Protein AF-A0A853T0J6-F1 (afdb_monomer_lite)

Structure (mmCIF, N/CA/C/O backbone):
data_AF-A0A853T0J6-F1
#
_entry.id   AF-A0A853T0J6-F1
#
loop_
_atom_site.group_PDB
_atom_site.id
_atom_site.type_symbol
_atom_site.label_atom_id
_atom_site.label_alt_id
_atom_site.label_comp_id
_atom_site.label_asym_id
_atom_site.label_entity_id
_atom_site.label_seq_id
_atom_site.pdbx_PDB_ins_code
_atom_site.Cartn_x
_atom_site.Cartn_y
_atom_site.Cartn_z
_atom_site.occupancy
_atom_site.B_iso_or_equiv
_atom_site.auth_seq_id
_atom_site.auth_comp_id
_atom_site.auth_asym_id
_atom_site.auth_atom_id
_atom_site.pdbx_PDB_model_num
ATOM 1 N N . MET A 1 1 ? 51.486 36.059 -20.367 1.00 35.47 1 MET A N 1
ATOM 2 C CA . MET A 1 1 ? 51.718 36.415 -18.952 1.00 35.47 1 MET A CA 1
ATOM 3 C C . MET A 1 1 ? 50.375 36.364 -18.242 1.00 35.47 1 MET A C 1
ATOM 5 O O . MET A 1 1 ? 49.624 37.326 -18.294 1.00 35.47 1 MET A O 1
ATOM 9 N N . SER A 1 2 ? 50.014 35.191 -17.717 1.00 32.47 2 SER A N 1
ATOM 10 C CA . SER A 1 2 ? 48.763 34.975 -16.986 1.00 32.47 2 SER A CA 1
ATOM 11 C C . SER A 1 2 ? 48.896 35.570 -15.588 1.00 32.47 2 SER A C 1
ATOM 13 O O . SER A 1 2 ? 49.723 35.120 -14.796 1.00 32.47 2 SER A O 1
ATOM 15 N N . HIS A 1 3 ? 48.105 36.601 -15.312 1.00 31.06 3 HIS A N 1
ATOM 16 C CA . HIS A 1 3 ? 47.994 37.187 -13.987 1.00 31.06 3 HIS A CA 1
ATOM 17 C C . HIS A 1 3 ? 47.347 36.188 -13.021 1.00 31.06 3 HIS A C 1
ATOM 19 O O . HIS A 1 3 ? 46.272 35.653 -13.286 1.00 31.06 3 HIS A O 1
ATOM 25 N N . LEU A 1 4 ? 48.040 35.967 -11.905 1.00 37.78 4 LEU A N 1
ATOM 26 C CA . LEU A 1 4 ? 47.560 35.341 -10.679 1.00 37.78 4 LEU A CA 1
ATOM 27 C C . LEU A 1 4 ? 46.246 36.001 -10.232 1.00 37.78 4 LEU A C 1
ATOM 29 O O . LEU A 1 4 ? 46.254 37.151 -9.794 1.00 37.78 4 LEU A O 1
ATOM 33 N N . LEU A 1 5 ? 45.131 35.273 -10.323 1.00 33.94 5 LEU A N 1
ATOM 34 C CA . LEU A 1 5 ? 43.924 35.581 -9.561 1.00 33.94 5 LEU A CA 1
ATOM 35 C C . LEU A 1 5 ? 44.057 34.896 -8.202 1.00 33.94 5 LEU A C 1
ATOM 37 O O . LEU A 1 5 ? 44.140 33.673 -8.112 1.00 33.94 5 LEU A O 1
ATOM 41 N N . GLY A 1 6 ? 44.157 35.723 -7.163 1.00 29.38 6 GLY A N 1
ATOM 42 C CA . GLY A 1 6 ? 44.297 35.297 -5.781 1.00 29.38 6 GLY A CA 1
ATOM 43 C C . GLY A 1 6 ? 43.104 34.465 -5.324 1.00 29.38 6 GLY A C 1
ATOM 44 O O . GLY A 1 6 ? 41.950 34.863 -5.486 1.00 29.38 6 GLY A O 1
ATOM 45 N N . ALA A 1 7 ? 43.409 33.317 -4.724 1.00 38.16 7 ALA A N 1
ATOM 46 C CA . ALA A 1 7 ? 42.470 32.574 -3.905 1.00 38.16 7 ALA A CA 1
ATOM 47 C C . ALA A 1 7 ? 41.977 33.489 -2.775 1.00 38.16 7 ALA A C 1
ATOM 49 O O . ALA A 1 7 ? 42.772 34.061 -2.029 1.00 38.16 7 ALA A O 1
ATOM 50 N N . ASN A 1 8 ? 40.661 33.658 -2.685 1.00 35.59 8 ASN A N 1
ATOM 51 C CA . ASN A 1 8 ? 40.021 34.415 -1.621 1.00 35.59 8 ASN A CA 1
ATOM 52 C C . ASN A 1 8 ? 40.147 33.588 -0.319 1.00 35.59 8 ASN A C 1
ATOM 54 O O . ASN A 1 8 ? 39.596 32.486 -0.264 1.00 35.59 8 ASN A O 1
ATOM 58 N N . PRO A 1 9 ? 40.882 34.048 0.713 1.00 35.72 9 PRO A N 1
ATOM 59 C CA . PRO A 1 9 ? 41.285 33.214 1.853 1.00 35.72 9 PRO A CA 1
ATOM 60 C C . PRO A 1 9 ? 40.132 32.822 2.792 1.00 35.72 9 PRO A C 1
ATOM 62 O O . PRO A 1 9 ? 40.337 32.065 3.735 1.00 35.72 9 PRO A O 1
ATOM 65 N N . SER A 1 10 ? 38.913 33.303 2.542 1.00 43.06 10 SER A N 1
ATOM 66 C CA . SER A 1 10 ? 37.742 33.036 3.384 1.00 43.06 10 SER A CA 1
ATOM 67 C C . SER A 1 10 ? 37.081 31.672 3.148 1.00 43.06 10 SER A C 1
ATOM 69 O O . SER A 1 10 ? 36.308 31.246 3.997 1.00 43.06 10 SER A O 1
ATOM 71 N N . PHE A 1 11 ? 37.366 30.982 2.036 1.00 40.94 11 PHE A N 1
ATOM 72 C CA . PHE A 1 11 ? 36.737 29.684 1.728 1.00 40.94 11 PHE A CA 1
ATOM 73 C C . PHE A 1 11 ? 37.547 28.472 2.205 1.00 40.94 11 PHE A C 1
ATOM 75 O O . PHE A 1 11 ? 36.953 27.476 2.597 1.00 40.94 11 PHE A O 1
ATOM 82 N N . ALA A 1 12 ? 38.880 28.570 2.257 1.00 45.03 12 ALA A N 1
ATOM 83 C CA . ALA A 1 12 ? 39.744 27.449 2.647 1.00 45.03 12 ALA A CA 1
ATOM 84 C C . ALA A 1 12 ? 39.556 27.003 4.110 1.00 45.03 12 ALA A C 1
ATOM 86 O O . ALA A 1 12 ? 39.816 25.855 4.442 1.00 45.03 12 ALA A O 1
ATOM 87 N N . ILE A 1 13 ? 39.078 27.898 4.980 1.00 52.06 13 ILE A N 1
ATOM 88 C CA . ILE A 1 13 ? 38.872 27.608 6.406 1.00 52.06 13 ILE A CA 1
ATOM 89 C C . ILE A 1 13 ? 37.628 26.729 6.623 1.00 52.06 13 ILE A C 1
ATOM 91 O O . ILE A 1 13 ? 37.581 25.987 7.594 1.00 52.06 13 ILE A O 1
ATOM 95 N N . LEU A 1 14 ? 36.627 26.781 5.733 1.00 50.12 14 LEU A N 1
ATOM 96 C CA . LEU A 1 14 ? 35.349 26.077 5.923 1.00 50.12 14 LEU A CA 1
ATOM 97 C C . LEU A 1 14 ? 35.434 24.575 5.617 1.00 50.12 14 LEU A C 1
ATOM 99 O O . LEU A 1 14 ? 34.693 23.792 6.211 1.00 50.12 14 LEU A O 1
ATOM 103 N N . ASP A 1 15 ? 36.353 24.166 4.740 1.00 53.19 15 ASP A N 1
ATOM 104 C CA . ASP A 1 15 ? 3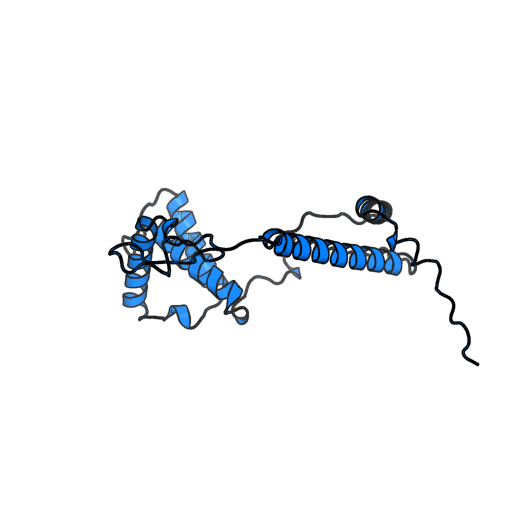6.536 22.757 4.375 1.00 53.19 15 ASP A CA 1
ATOM 105 C C . ASP A 1 15 ? 37.171 21.927 5.505 1.00 53.19 15 ASP A C 1
ATOM 107 O O . ASP A 1 15 ? 36.923 20.723 5.587 1.00 53.19 15 ASP A O 1
ATOM 111 N N . GLU A 1 16 ? 37.921 22.560 6.414 1.00 58.28 16 GLU A N 1
ATOM 112 C CA . GLU A 1 16 ? 38.561 21.910 7.571 1.00 58.28 16 GLU A CA 1
ATOM 113 C C . GLU A 1 16 ? 37.642 21.798 8.805 1.00 58.28 16 GLU A C 1
ATOM 115 O O . GLU A 1 16 ? 37.999 21.143 9.785 1.00 58.28 16 GLU A O 1
ATOM 120 N N . LEU A 1 17 ? 36.451 22.409 8.768 1.00 59.53 17 LEU A N 1
ATOM 121 C CA . LEU A 1 17 ? 35.502 22.409 9.883 1.00 59.53 17 LEU A CA 1
ATOM 122 C C . LEU A 1 17 ? 34.659 21.132 9.921 1.00 59.53 17 LEU A C 1
ATOM 124 O O . LEU A 1 17 ? 34.203 20.620 8.888 1.00 59.53 17 LEU A O 1
ATOM 128 N N . THR A 1 18 ? 34.404 20.633 11.131 1.00 67.81 18 THR A N 1
ATOM 129 C CA . THR A 1 18 ? 33.491 19.505 11.337 1.00 67.81 18 THR A CA 1
ATOM 130 C C . THR A 1 18 ? 32.037 19.946 11.150 1.00 67.81 18 THR A C 1
ATOM 132 O O . THR A 1 18 ? 31.708 21.127 11.264 1.00 67.81 18 THR A O 1
ATOM 135 N N . ASP A 1 19 ? 31.130 18.998 10.898 1.00 62.59 19 ASP A N 1
ATOM 136 C CA . ASP A 1 19 ? 29.699 19.313 10.763 1.00 62.59 19 ASP A CA 1
ATOM 137 C C . ASP A 1 19 ? 29.136 19.956 12.047 1.00 62.59 19 ASP A C 1
ATOM 139 O O . ASP A 1 19 ? 28.254 20.810 11.979 1.00 62.59 19 ASP A O 1
ATOM 143 N N . ALA A 1 20 ? 29.700 19.624 13.215 1.00 62.81 20 ALA A N 1
ATOM 144 C CA . ALA A 1 20 ? 29.358 20.251 14.490 1.00 62.81 20 ALA A CA 1
ATOM 145 C C . ALA A 1 20 ? 29.810 21.722 14.568 1.00 62.81 20 ALA A C 1
ATOM 147 O O . ALA A 1 20 ? 29.064 22.559 15.077 1.00 62.81 20 ALA A O 1
ATOM 148 N N . ASP A 1 21 ? 30.983 22.055 14.021 1.00 61.38 21 ASP A N 1
ATOM 149 C CA . ASP A 1 21 ? 31.484 23.435 13.964 1.00 61.38 21 ASP A CA 1
ATOM 150 C C . ASP A 1 21 ? 30.635 24.300 13.017 1.00 61.38 21 ASP A C 1
ATOM 152 O O . ASP A 1 21 ? 30.315 25.450 13.328 1.00 61.38 21 ASP A O 1
ATOM 156 N N . LEU A 1 22 ? 30.209 23.733 11.882 1.00 60.41 22 LEU A N 1
ATOM 157 C CA . LEU A 1 22 ? 29.338 24.406 10.912 1.00 60.41 22 LEU A CA 1
ATOM 158 C C . LEU A 1 22 ? 27.927 24.641 11.475 1.00 60.41 22 LEU A C 1
ATOM 160 O O . LEU A 1 22 ? 27.366 25.725 11.300 1.00 60.41 22 LEU A O 1
ATOM 164 N N . VAL A 1 23 ? 27.369 23.665 12.198 1.00 62.59 23 VAL A N 1
ATOM 165 C CA . VAL A 1 23 ? 26.095 23.818 12.922 1.00 62.59 23 VAL A CA 1
ATOM 166 C C . VAL A 1 23 ? 26.224 24.858 14.038 1.00 62.59 23 VAL A C 1
ATOM 168 O O . VAL A 1 23 ? 25.354 25.718 14.169 1.00 62.59 23 VAL A O 1
ATOM 171 N N . GLY A 1 24 ? 27.337 24.863 14.777 1.00 57.44 24 GLY A N 1
ATOM 172 C CA . GLY A 1 24 ? 27.630 25.885 15.784 1.00 57.44 24 GLY A CA 1
ATOM 173 C C . GLY A 1 24 ? 27.687 27.303 15.201 1.00 57.44 24 GLY A C 1
ATOM 174 O O . GLY A 1 24 ? 27.139 28.238 15.788 1.00 57.44 24 GLY A O 1
ATOM 175 N N . ALA A 1 25 ? 28.272 27.471 14.010 1.00 58.44 25 ALA A N 1
ATOM 176 C CA . ALA A 1 25 ? 28.307 28.749 13.296 1.00 58.44 25 ALA A CA 1
ATOM 177 C C . ALA A 1 25 ? 26.920 29.210 12.798 1.00 58.44 25 ALA A C 1
ATOM 179 O O . ALA A 1 25 ? 26.651 30.414 12.755 1.00 58.44 25 ALA A O 1
ATOM 180 N N . LEU A 1 26 ? 26.024 28.277 12.452 1.00 57.56 26 LEU A N 1
ATOM 181 C CA . LEU A 1 26 ? 24.627 28.569 12.101 1.00 57.56 26 LEU A CA 1
ATOM 182 C C . LEU A 1 26 ? 23.803 28.973 13.338 1.00 57.56 26 LEU A C 1
ATOM 184 O O . LEU A 1 26 ? 23.069 29.962 13.287 1.00 57.56 26 LEU A O 1
ATOM 188 N N . HIS A 1 27 ? 23.977 28.278 14.468 1.00 54.66 27 HIS A N 1
ATOM 189 C CA . HIS A 1 27 ? 23.299 28.594 15.735 1.00 54.66 27 HIS A CA 1
ATOM 190 C C . HIS A 1 27 ? 23.740 29.939 16.325 1.00 54.66 27 HIS A C 1
ATOM 192 O O . HIS A 1 27 ? 22.897 30.702 16.795 1.00 54.66 27 HIS A O 1
ATOM 198 N N . ALA A 1 28 ? 25.029 30.291 16.232 1.00 53.44 28 ALA A N 1
ATOM 199 C CA . ALA A 1 28 ? 25.543 31.593 16.676 1.00 53.44 28 ALA A CA 1
ATOM 200 C C . ALA A 1 28 ? 24.940 32.790 15.905 1.00 53.44 28 ALA A C 1
ATOM 202 O O . ALA A 1 28 ? 24.954 33.913 16.408 1.00 53.44 28 ALA A O 1
ATOM 203 N N . ASN A 1 29 ? 24.387 32.552 14.709 1.00 53.91 29 ASN A N 1
ATOM 204 C CA . ASN A 1 29 ? 23.721 33.551 13.865 1.00 53.91 29 ASN A CA 1
ATOM 205 C C . ASN A 1 29 ? 22.178 33.446 13.884 1.00 53.91 29 ASN A C 1
ATOM 207 O O . ASN A 1 29 ? 21.521 34.048 13.035 1.00 53.91 29 ASN A O 1
ATOM 211 N N . ALA A 1 30 ? 21.608 32.734 14.869 1.00 46.56 30 ALA A N 1
ATOM 212 C CA . ALA A 1 30 ? 20.170 32.549 15.098 1.00 46.56 30 ALA A CA 1
ATOM 213 C C . ALA A 1 30 ? 19.405 31.896 13.926 1.00 46.56 30 ALA A C 1
ATOM 215 O O . ALA A 1 30 ? 18.424 32.446 13.424 1.00 46.56 30 ALA A O 1
ATOM 216 N N . ILE A 1 31 ? 19.842 30.706 13.501 1.00 47.53 31 ILE A N 1
ATOM 217 C CA . ILE A 1 31 ? 19.086 29.839 12.583 1.00 47.53 31 ILE A CA 1
ATOM 218 C C . ILE A 1 31 ? 18.725 28.550 13.328 1.00 47.53 31 ILE A C 1
ATOM 220 O O . ILE A 1 31 ? 19.602 27.735 13.610 1.00 47.53 31 ILE A O 1
ATOM 224 N N . ASP A 1 32 ? 17.445 28.368 13.652 1.00 41.72 32 ASP A N 1
ATOM 225 C CA . ASP A 1 32 ? 16.942 27.128 14.249 1.00 41.72 32 ASP A CA 1
ATOM 226 C C . ASP A 1 32 ? 17.017 25.976 13.230 1.00 41.72 32 ASP A C 1
ATOM 228 O O . ASP A 1 32 ? 16.499 26.060 12.116 1.00 41.72 32 ASP A O 1
ATOM 232 N N . THR A 1 33 ? 17.677 24.880 13.608 1.00 44.00 33 THR A N 1
ATOM 233 C CA . THR A 1 33 ? 17.755 23.636 12.826 1.00 44.00 33 THR A CA 1
ATOM 234 C C . THR A 1 33 ? 16.640 22.682 13.263 1.00 44.00 33 THR A C 1
ATOM 236 O O . THR A 1 33 ? 16.679 22.187 14.390 1.00 44.00 33 THR A O 1
ATOM 239 N N . PHE A 1 34 ? 15.675 22.381 12.389 1.00 41.69 34 PHE A N 1
ATOM 240 C CA . PHE A 1 34 ? 14.616 21.391 12.650 1.00 41.69 34 PHE A CA 1
ATOM 241 C C . PHE A 1 34 ? 14.957 20.001 12.061 1.00 41.69 34 PHE A C 1
ATOM 243 O O . PHE A 1 34 ? 15.653 19.929 11.044 1.00 41.69 34 PHE A O 1
ATOM 250 N N . PRO A 1 35 ? 14.484 18.880 12.648 1.00 36.16 35 PRO A N 1
ATOM 251 C CA . PRO A 1 35 ? 14.706 17.539 12.096 1.00 36.16 35 PRO A CA 1
ATOM 252 C C . PRO A 1 35 ? 13.856 17.276 10.835 1.00 36.16 35 PRO A C 1
ATOM 254 O O . PRO A 1 35 ? 12.681 17.628 10.789 1.00 36.16 35 PRO A O 1
ATOM 257 N N . SER A 1 36 ? 14.447 16.636 9.813 1.00 43.94 36 SER A N 1
ATOM 258 C CA . SER A 1 36 ? 13.858 16.486 8.466 1.00 43.94 36 SER A CA 1
ATOM 259 C C . SER A 1 36 ? 12.764 15.412 8.350 1.00 43.94 36 SER A C 1
ATOM 261 O O . SER A 1 36 ? 12.881 14.339 8.941 1.00 43.94 36 SER A O 1
ATOM 263 N N . VAL A 1 37 ? 11.786 15.650 7.467 1.00 42.78 37 VAL A N 1
ATOM 264 C CA . VAL A 1 37 ? 10.634 14.763 7.196 1.00 42.78 37 VAL A CA 1
ATOM 265 C C . VAL A 1 37 ? 10.879 13.717 6.089 1.00 42.78 37 VAL A C 1
ATOM 267 O O . VAL A 1 37 ? 10.031 12.861 5.879 1.00 42.78 37 VAL A O 1
ATOM 270 N N . ASN A 1 38 ? 12.023 13.744 5.386 1.00 39.25 38 ASN A N 1
ATOM 271 C CA . ASN A 1 38 ? 12.305 12.843 4.246 1.00 39.25 38 ASN A CA 1
ATOM 272 C C . ASN A 1 38 ? 13.744 12.284 4.207 1.00 39.25 38 ASN A C 1
ATOM 274 O O . ASN A 1 38 ? 14.204 11.831 3.162 1.00 39.25 38 ASN A O 1
ATOM 278 N N . GLY A 1 39 ? 14.487 12.330 5.316 1.00 41.06 39 GLY A N 1
ATOM 279 C CA . GLY A 1 39 ? 15.862 11.810 5.369 1.00 41.06 39 GLY A CA 1
ATOM 280 C C . GLY A 1 39 ? 16.912 12.648 4.621 1.00 41.06 39 GLY A C 1
ATOM 281 O O . GLY A 1 39 ? 18.066 12.239 4.551 1.00 41.06 39 GLY A O 1
ATOM 282 N N . PHE A 1 40 ? 16.543 13.829 4.116 1.00 36.16 40 PHE A N 1
ATOM 283 C CA . PHE A 1 40 ? 17.463 14.858 3.626 1.00 36.16 40 PHE A CA 1
ATOM 284 C C . PHE A 1 40 ? 17.184 16.169 4.378 1.00 36.16 40 PHE A C 1
ATOM 286 O O . PHE A 1 40 ? 16.027 16.598 4.409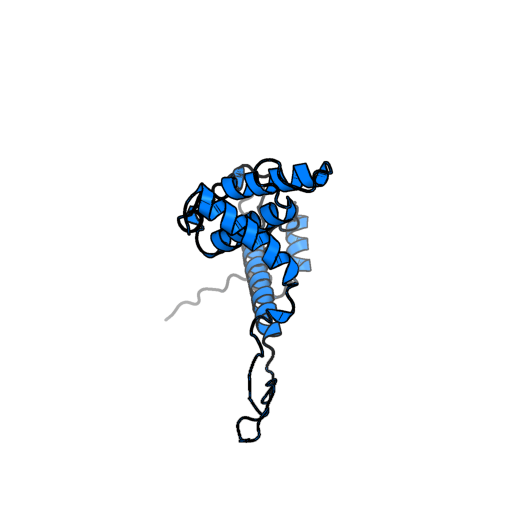 1.00 36.16 40 PHE A O 1
ATOM 293 N N . PRO A 1 41 ? 18.191 16.824 4.983 1.00 40.19 41 PRO A N 1
ATOM 294 C CA . PRO A 1 41 ? 17.995 18.112 5.636 1.00 40.19 41 PRO A CA 1
ATOM 295 C C . PRO A 1 41 ? 17.827 19.217 4.583 1.00 40.19 41 PRO A C 1
ATOM 297 O O . PRO A 1 41 ? 18.786 19.618 3.930 1.00 40.19 41 PRO A O 1
ATOM 300 N N . GLU A 1 42 ? 16.604 19.719 4.415 1.00 40.12 42 GLU A N 1
ATOM 301 C CA . GLU A 1 42 ? 16.323 20.951 3.669 1.00 40.12 42 GLU A CA 1
ATOM 302 C C . GLU A 1 42 ? 16.281 22.104 4.688 1.00 40.12 42 GLU A C 1
ATOM 304 O O . GLU A 1 42 ? 15.340 22.222 5.470 1.00 40.12 42 GLU A O 1
ATOM 309 N N . LEU A 1 43 ? 17.354 22.901 4.754 1.00 43.56 43 LEU A N 1
ATOM 310 C CA . LEU A 1 43 ? 17.512 24.002 5.712 1.00 43.56 43 LEU A CA 1
ATOM 311 C C . LEU A 1 43 ? 16.936 25.301 5.133 1.00 43.56 43 LEU A C 1
ATOM 313 O O . LEU A 1 43 ? 17.433 25.809 4.128 1.00 43.56 43 LEU A O 1
ATOM 317 N N . GLN A 1 44 ? 15.914 25.864 5.782 1.00 41.31 44 GLN A N 1
ATOM 318 C CA . GLN A 1 44 ? 15.370 27.179 5.433 1.00 41.31 44 GLN A CA 1
ATOM 319 C C . GLN A 1 44 ? 15.976 28.272 6.325 1.00 41.31 44 GLN A C 1
ATOM 321 O O . GLN A 1 44 ? 16.019 28.149 7.546 1.00 41.31 44 GLN A O 1
ATOM 326 N N . VAL A 1 45 ? 16.466 29.350 5.705 1.00 45.59 45 VAL A N 1
ATOM 327 C CA . VAL A 1 45 ? 17.139 30.474 6.378 1.00 45.59 45 VAL A CA 1
ATOM 328 C C . VAL A 1 45 ? 16.149 31.615 6.612 1.00 45.59 45 VAL A C 1
ATOM 330 O O . VAL A 1 45 ? 15.699 32.248 5.658 1.00 45.59 45 VAL A O 1
ATOM 333 N N . SER A 1 46 ? 15.882 31.960 7.875 1.00 44.09 46 SER A N 1
ATOM 334 C CA . SER A 1 46 ? 15.327 33.271 8.237 1.00 44.09 46 SER A CA 1
ATOM 335 C C . SER A 1 46 ? 16.456 34.302 8.168 1.00 44.09 46 SER A C 1
ATOM 337 O O . SER A 1 46 ? 17.307 34.396 9.050 1.00 44.09 46 SER A O 1
ATOM 339 N N . ALA A 1 47 ? 16.561 35.007 7.045 1.00 47.00 47 ALA A N 1
ATOM 340 C CA . ALA A 1 47 ? 17.710 35.859 6.774 1.00 47.00 47 ALA A CA 1
ATOM 341 C C . ALA A 1 47 ? 17.669 37.167 7.582 1.00 47.00 47 ALA A C 1
ATOM 343 O O . ALA A 1 47 ? 16.890 38.070 7.270 1.00 47.00 47 ALA A O 1
ATOM 344 N N . THR A 1 48 ? 18.594 37.340 8.528 1.00 46.09 48 THR A N 1
ATOM 345 C CA . THR A 1 48 ? 18.977 38.676 9.003 1.00 46.09 48 THR A CA 1
ATOM 346 C C . THR A 1 48 ? 19.546 39.479 7.823 1.00 46.09 48 THR A C 1
ATOM 348 O O . THR A 1 48 ? 20.343 38.991 7.018 1.00 46.09 48 THR A O 1
ATOM 351 N N . ASN A 1 49 ? 19.068 40.712 7.645 1.00 47.50 49 ASN A N 1
ATOM 352 C CA . ASN A 1 49 ? 19.285 41.513 6.434 1.00 47.50 49 ASN A CA 1
ATOM 353 C C . ASN A 1 49 ? 20.650 42.239 6.440 1.00 47.50 49 ASN A C 1
ATOM 355 O O . ASN A 1 49 ? 20.725 43.440 6.186 1.00 47.50 49 ASN A O 1
ATOM 359 N N . VAL A 1 50 ? 21.731 41.521 6.770 1.00 45.97 50 VAL A N 1
ATOM 360 C CA . VAL A 1 50 ? 23.106 42.046 6.793 1.00 45.97 50 VAL A CA 1
ATOM 361 C C . VAL A 1 50 ? 23.886 41.467 5.600 1.00 45.97 50 VAL A C 1
ATOM 363 O O . VAL A 1 50 ? 24.088 40.251 5.550 1.00 45.97 50 VAL A O 1
ATOM 366 N N . PRO A 1 51 ? 24.357 42.291 4.639 1.00 45.84 51 PRO A N 1
ATOM 367 C CA . PRO A 1 51 ? 24.909 41.831 3.353 1.00 45.84 51 PRO A CA 1
ATOM 368 C C . PRO A 1 51 ? 26.166 40.934 3.384 1.00 45.84 51 PRO A C 1
ATOM 370 O O . PRO A 1 51 ? 26.607 40.505 2.324 1.00 45.84 51 PRO A O 1
ATOM 373 N N . GLY A 1 52 ? 26.741 40.620 4.551 1.00 52.88 52 GLY A N 1
ATOM 374 C CA . GLY A 1 52 ? 27.885 39.703 4.694 1.00 52.88 52 GLY A CA 1
ATOM 375 C C . GLY A 1 52 ? 27.553 38.331 5.298 1.00 52.88 52 GLY A C 1
ATOM 376 O O . GLY A 1 52 ? 28.304 37.383 5.104 1.00 52.88 52 GLY A O 1
ATOM 377 N N . ILE A 1 53 ? 26.423 38.199 6.000 1.00 53.38 53 ILE A N 1
ATOM 378 C CA . ILE A 1 53 ? 26.063 36.969 6.733 1.00 53.38 53 ILE A CA 1
ATOM 379 C C . ILE A 1 53 ? 25.420 35.937 5.793 1.00 53.38 53 ILE A C 1
ATOM 381 O O . ILE A 1 53 ? 25.639 34.735 5.930 1.00 53.38 53 ILE A O 1
ATOM 385 N N . ARG A 1 54 ? 24.693 36.398 4.764 1.00 54.03 54 ARG A N 1
ATOM 386 C CA . ARG A 1 54 ? 24.025 35.522 3.785 1.00 54.03 54 ARG A CA 1
ATOM 387 C C . ARG A 1 54 ? 24.988 34.649 2.978 1.00 54.03 54 ARG A C 1
ATOM 389 O O . ARG A 1 54 ? 24.653 33.501 2.707 1.00 54.03 54 ARG A O 1
ATOM 396 N N . SER A 1 55 ? 26.158 35.165 2.590 1.00 58.16 55 SER A N 1
ATOM 397 C CA . SER A 1 55 ? 27.109 34.393 1.775 1.00 58.16 55 SER A CA 1
ATOM 398 C C . SER A 1 55 ? 27.751 33.259 2.572 1.00 58.16 55 SER A C 1
ATOM 400 O O . SER A 1 55 ? 27.888 32.157 2.051 1.00 58.16 55 SER A O 1
ATOM 402 N N . VAL A 1 56 ? 28.071 33.506 3.845 1.00 61.09 56 VAL A N 1
ATOM 403 C CA . VAL A 1 56 ? 28.663 32.507 4.745 1.00 61.09 56 VAL A CA 1
ATOM 404 C C . VAL A 1 56 ? 27.644 31.422 5.086 1.00 61.09 56 VAL A C 1
ATOM 406 O O . VAL A 1 56 ? 27.945 30.242 4.953 1.00 61.09 56 VAL A O 1
ATOM 409 N N . VAL A 1 57 ? 26.406 31.800 5.423 1.00 62.00 57 VAL A N 1
ATOM 410 C CA . VAL A 1 57 ? 25.324 30.839 5.696 1.00 62.00 57 VAL A CA 1
ATOM 411 C C . VAL A 1 57 ? 25.016 29.983 4.461 1.00 62.00 57 VAL A C 1
ATOM 413 O O . VAL A 1 57 ? 24.941 28.763 4.568 1.00 62.00 57 VAL A O 1
ATOM 416 N N . SER A 1 58 ? 24.906 30.589 3.274 1.00 65.25 58 SER A N 1
ATOM 417 C CA . SER A 1 58 ? 24.664 29.854 2.024 1.00 65.25 58 SER A CA 1
ATOM 418 C C . SER A 1 58 ? 25.799 28.881 1.681 1.00 65.25 58 SER A C 1
ATOM 420 O O . SER A 1 58 ? 25.533 27.794 1.165 1.00 65.25 58 SER A O 1
ATOM 422 N N . ALA A 1 59 ? 27.050 29.252 1.966 1.00 67.62 59 ALA A N 1
ATOM 423 C CA . ALA A 1 59 ? 28.206 28.385 1.761 1.00 67.62 59 ALA A CA 1
ATOM 424 C C . ALA A 1 59 ? 28.192 27.198 2.737 1.00 67.62 59 ALA A C 1
ATOM 426 O O . ALA A 1 59 ? 28.281 26.055 2.295 1.00 67.62 59 ALA A O 1
ATOM 427 N N . CYS A 1 60 ? 27.976 27.443 4.036 1.00 66.50 60 CYS A N 1
ATOM 428 C CA . CYS A 1 60 ? 27.879 26.380 5.042 1.00 66.50 60 CYS A CA 1
ATOM 429 C C . CYS A 1 60 ? 26.750 25.387 4.724 1.00 66.50 60 CYS A C 1
ATOM 431 O O . CYS A 1 60 ? 26.940 24.180 4.837 1.00 66.50 60 CYS A O 1
ATOM 433 N N . LEU A 1 61 ? 25.593 25.878 4.271 1.00 65.25 61 LEU A N 1
ATOM 434 C CA . LEU A 1 61 ? 24.455 25.033 3.898 1.00 65.25 61 LEU A CA 1
ATOM 435 C C . LEU A 1 61 ? 24.732 24.149 2.685 1.00 65.25 61 LEU A C 1
ATOM 437 O O . LEU A 1 61 ? 24.358 22.979 2.691 1.00 65.25 61 LEU A O 1
ATOM 441 N N . SER A 1 62 ? 25.402 24.691 1.667 1.00 67.81 62 SER A N 1
ATOM 442 C CA . SER A 1 62 ? 25.757 23.927 0.466 1.00 67.81 62 SER A CA 1
ATOM 443 C C . SER A 1 62 ? 26.740 22.806 0.813 1.00 67.81 62 SER A C 1
ATOM 445 O O . SER A 1 62 ? 26.541 21.669 0.399 1.00 67.81 62 SER A O 1
ATOM 447 N N . ILE A 1 63 ? 27.727 23.096 1.669 1.00 69.44 63 ILE A N 1
ATOM 448 C CA . ILE A 1 63 ? 28.708 22.113 2.146 1.00 69.44 63 ILE A CA 1
ATOM 449 C C . ILE A 1 63 ? 28.031 21.023 2.990 1.00 69.44 63 ILE A C 1
ATOM 451 O O . ILE A 1 63 ? 28.293 19.840 2.782 1.00 69.44 63 ILE A O 1
ATOM 455 N N . ILE A 1 64 ? 27.120 21.382 3.903 1.00 67.81 64 ILE A N 1
ATOM 456 C CA . ILE A 1 64 ? 26.366 20.403 4.707 1.00 67.81 64 ILE A CA 1
ATOM 457 C C . ILE A 1 64 ? 25.481 19.524 3.812 1.00 67.81 64 ILE A C 1
ATOM 459 O O . ILE A 1 64 ? 25.447 18.309 3.996 1.00 67.81 64 ILE A O 1
ATOM 463 N N . ALA A 1 65 ? 24.790 20.103 2.827 1.00 64.50 65 ALA A N 1
ATOM 464 C CA . ALA A 1 65 ? 23.947 19.351 1.899 1.00 64.50 65 ALA A CA 1
ATOM 465 C C . ALA A 1 65 ? 24.770 18.398 1.014 1.00 64.50 65 ALA A C 1
ATOM 467 O O . ALA A 1 65 ? 24.380 17.243 0.820 1.00 64.50 65 ALA A O 1
ATOM 468 N N . GLU A 1 66 ? 25.932 18.839 0.527 1.00 69.75 66 GLU A N 1
ATOM 469 C CA . GLU A 1 66 ? 26.867 17.997 -0.224 1.00 69.75 66 GLU A CA 1
ATOM 470 C C . GLU A 1 66 ? 27.439 16.866 0.642 1.00 69.75 66 GLU A C 1
ATOM 472 O O . GLU A 1 66 ? 27.470 15.717 0.196 1.00 69.75 66 GLU A O 1
ATOM 477 N N . ARG A 1 67 ? 27.810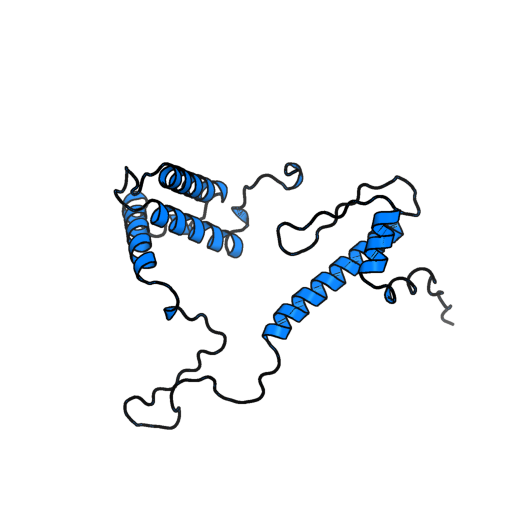 17.143 1.900 1.00 69.62 67 ARG A N 1
ATOM 478 C CA . ARG A 1 67 ? 28.305 16.135 2.855 1.00 69.62 67 ARG A CA 1
ATOM 479 C C . ARG A 1 67 ? 27.225 15.131 3.254 1.00 69.62 67 ARG A C 1
ATOM 481 O O . ARG A 1 67 ? 27.494 13.931 3.255 1.00 69.62 67 ARG A O 1
ATOM 488 N N . ALA A 1 68 ? 25.995 15.577 3.505 1.00 60.81 68 ALA A N 1
ATOM 489 C CA . ALA A 1 68 ? 24.857 14.701 3.789 1.00 60.81 68 ALA A CA 1
ATOM 490 C C . ALA A 1 68 ? 24.502 13.826 2.574 1.00 60.81 68 ALA A C 1
ATOM 492 O O . ALA A 1 68 ? 24.275 12.622 2.707 1.00 60.81 68 ALA A O 1
ATOM 493 N N . GLY A 1 69 ? 24.532 14.398 1.366 1.00 56.84 69 GLY A N 1
ATOM 494 C CA . GLY A 1 69 ? 24.369 13.654 0.119 1.00 56.84 69 GLY A CA 1
ATOM 495 C C . GLY A 1 69 ? 25.486 12.630 -0.108 1.00 56.84 69 GLY A C 1
ATOM 496 O O . GLY A 1 69 ? 25.211 11.505 -0.531 1.00 56.84 69 GLY A O 1
ATOM 497 N N . ALA A 1 70 ? 26.734 12.980 0.210 1.00 57.94 70 ALA A N 1
ATOM 498 C CA . ALA A 1 70 ? 27.878 12.078 0.136 1.00 57.94 70 ALA A CA 1
ATOM 499 C C . ALA A 1 70 ? 27.790 10.946 1.170 1.00 57.94 70 ALA A C 1
ATOM 501 O O . ALA A 1 70 ? 28.048 9.800 0.816 1.00 57.94 70 ALA A O 1
ATOM 502 N N . GLN A 1 71 ? 27.354 11.225 2.402 1.00 54.12 71 GLN A N 1
ATOM 503 C CA . GLN A 1 71 ? 27.117 10.213 3.436 1.00 54.12 71 GLN A CA 1
ATOM 504 C C . GLN A 1 71 ? 25.967 9.269 3.075 1.00 54.12 71 GLN A C 1
ATOM 506 O O . GLN A 1 71 ? 26.105 8.061 3.244 1.00 54.12 71 GLN A O 1
ATOM 511 N N . TYR A 1 72 ? 24.865 9.773 2.512 1.00 48.53 72 TYR A N 1
ATOM 512 C CA . TYR A 1 72 ? 23.764 8.930 2.037 1.00 48.53 72 TYR A CA 1
ATOM 513 C C . TYR A 1 72 ? 24.197 8.036 0.867 1.00 48.53 72 TYR A C 1
ATOM 515 O O . TYR A 1 72 ? 23.938 6.834 0.869 1.00 48.53 72 TYR A O 1
ATOM 523 N N . ARG A 1 73 ? 24.934 8.591 -0.107 1.00 51.75 73 ARG A N 1
ATOM 524 C CA . ARG A 1 73 ? 25.530 7.816 -1.211 1.00 51.75 73 ARG A CA 1
ATOM 525 C C . ARG A 1 73 ? 26.558 6.807 -0.703 1.00 51.75 73 ARG A C 1
ATOM 527 O O . ARG A 1 73 ? 26.595 5.690 -1.203 1.00 51.75 73 ARG A O 1
ATOM 534 N N . ALA A 1 74 ? 27.355 7.164 0.301 1.00 49.91 74 ALA A N 1
ATOM 535 C CA . ALA A 1 74 ? 28.297 6.261 0.949 1.00 49.91 74 ALA A CA 1
ATOM 536 C C . ALA A 1 74 ? 27.583 5.171 1.756 1.00 49.91 74 ALA A C 1
ATOM 538 O O . ALA A 1 74 ? 28.047 4.046 1.735 1.00 49.91 74 ALA A O 1
ATOM 539 N N . GLY A 1 75 ? 26.443 5.447 2.397 1.00 45.16 75 GLY A N 1
ATOM 540 C CA . GLY A 1 75 ? 25.614 4.451 3.085 1.00 45.16 75 GLY A CA 1
ATOM 541 C C . GLY A 1 75 ? 24.918 3.489 2.118 1.00 45.16 75 GLY A C 1
ATOM 542 O O . GLY A 1 75 ? 24.937 2.278 2.332 1.00 45.16 75 GLY A O 1
ATOM 543 N N . ALA A 1 76 ? 24.391 4.006 1.004 1.00 50.22 76 ALA A N 1
ATOM 544 C CA . ALA A 1 76 ? 23.856 3.199 -0.092 1.00 50.22 76 ALA A CA 1
ATOM 545 C C . ALA A 1 76 ? 24.950 2.341 -0.758 1.00 50.22 76 ALA A C 1
ATOM 547 O O . ALA A 1 76 ? 24.717 1.176 -1.064 1.00 50.22 76 ALA A O 1
ATOM 548 N N . ASN A 1 77 ? 26.166 2.875 -0.913 1.00 45.12 77 ASN A N 1
ATOM 549 C CA . ASN A 1 77 ? 27.313 2.133 -1.442 1.00 45.12 77 ASN A CA 1
ATOM 550 C C . ASN A 1 77 ? 27.985 1.219 -0.396 1.00 45.12 77 ASN A C 1
ATOM 552 O O . ASN A 1 77 ? 28.571 0.214 -0.773 1.00 45.12 77 ASN A O 1
ATOM 556 N N . ALA A 1 78 ? 27.884 1.501 0.906 1.00 47.62 78 ALA A N 1
ATOM 557 C CA . ALA A 1 78 ? 28.380 0.642 1.988 1.00 47.62 78 ALA A CA 1
ATOM 558 C C . ALA A 1 78 ? 27.487 -0.590 2.188 1.00 47.62 78 ALA A C 1
ATOM 560 O O . ALA A 1 78 ? 27.986 -1.654 2.549 1.00 47.62 78 ALA A O 1
ATOM 561 N N . ALA A 1 79 ? 26.195 -0.495 1.850 1.00 48.03 79 ALA A N 1
ATOM 562 C CA . ALA A 1 79 ? 25.340 -1.667 1.637 1.00 48.03 79 ALA A CA 1
ATOM 563 C C . ALA A 1 79 ? 25.797 -2.529 0.435 1.00 48.03 79 ALA A C 1
ATOM 565 O O . ALA A 1 79 ? 25.413 -3.692 0.325 1.00 48.03 79 ALA A O 1
ATOM 566 N N . HIS A 1 80 ? 26.661 -1.982 -0.427 1.00 44.97 80 HIS A N 1
ATOM 567 C CA . HIS A 1 80 ? 27.345 -2.652 -1.534 1.00 44.97 80 HIS A CA 1
ATOM 568 C C . HIS A 1 80 ? 28.858 -2.806 -1.290 1.00 44.97 80 HIS A C 1
ATOM 570 O O . HIS A 1 80 ? 29.638 -2.814 -2.243 1.00 44.97 80 HIS A O 1
ATOM 576 N N . GLY A 1 81 ? 29.287 -2.926 -0.026 1.00 39.78 81 GLY A N 1
ATOM 577 C CA . GLY A 1 81 ? 30.670 -3.269 0.306 1.00 39.78 81 GLY A CA 1
ATOM 578 C C . GLY A 1 81 ? 31.144 -4.489 -0.491 1.00 39.78 81 GLY A C 1
ATOM 579 O O . GLY A 1 81 ? 30.404 -5.456 -0.660 1.00 39.78 81 GLY A O 1
ATOM 580 N N . GLU A 1 82 ? 32.363 -4.407 -1.018 1.00 43.56 82 GLU A N 1
ATOM 581 C CA . GLU A 1 82 ? 32.999 -5.372 -1.913 1.00 43.56 82 GLU A CA 1
ATOM 582 C C . GLU A 1 82 ? 33.017 -6.791 -1.308 1.00 43.56 82 GLU A C 1
ATOM 584 O O . GLU A 1 82 ? 33.923 -7.178 -0.568 1.00 43.56 82 GLU A O 1
ATOM 589 N N . VAL A 1 83 ? 31.983 -7.584 -1.613 1.00 43.72 83 VAL A N 1
ATOM 590 C CA . VAL A 1 83 ? 31.911 -9.007 -1.269 1.00 43.72 83 VAL A CA 1
ATOM 591 C C . VAL A 1 83 ? 32.841 -9.764 -2.212 1.00 43.72 83 VAL A C 1
ATOM 593 O O . VAL A 1 83 ? 32.464 -10.174 -3.311 1.00 43.72 83 VAL A O 1
ATOM 596 N N . THR A 1 84 ? 34.082 -9.967 -1.781 1.00 42.72 84 THR A N 1
ATOM 597 C CA . THR A 1 84 ? 35.010 -10.874 -2.456 1.00 42.72 84 THR A CA 1
ATOM 598 C C . THR A 1 84 ? 34.692 -12.325 -2.091 1.00 42.72 84 THR A C 1
ATOM 600 O O . THR A 1 84 ? 35.158 -12.886 -1.105 1.00 42.72 84 THR A O 1
ATOM 603 N N . SER A 1 85 ? 33.857 -12.939 -2.926 1.00 39.25 85 SER A N 1
ATOM 604 C CA . SER A 1 85 ? 34.026 -14.271 -3.529 1.00 39.25 85 SER A CA 1
ATOM 605 C C . SER A 1 85 ? 32.680 -14.973 -3.724 1.00 39.25 85 SER A C 1
ATOM 607 O O . SER A 1 85 ? 31.755 -14.880 -2.924 1.00 39.25 85 SER A O 1
ATOM 609 N N . ALA A 1 86 ? 32.584 -15.613 -4.882 1.00 48.06 86 ALA A N 1
ATOM 610 C CA . ALA A 1 86 ? 31.470 -16.355 -5.446 1.00 48.06 86 ALA A CA 1
ATOM 611 C C . ALA A 1 86 ? 30.444 -16.984 -4.471 1.00 48.06 86 ALA A C 1
ATOM 613 O O . ALA A 1 86 ? 30.781 -17.708 -3.542 1.00 48.06 86 ALA A O 1
ATOM 614 N N . SER A 1 87 ? 29.170 -16.871 -4.866 1.00 47.75 87 SER A N 1
ATOM 615 C CA . SER A 1 87 ? 28.073 -17.818 -4.591 1.00 47.75 87 SER A CA 1
ATOM 616 C C . SER A 1 87 ? 27.381 -17.791 -3.216 1.00 47.75 87 SER A C 1
ATOM 618 O O . SER A 1 87 ? 27.389 -18.759 -2.471 1.00 47.75 87 SER A O 1
ATOM 620 N N . GLN A 1 88 ? 26.563 -16.765 -2.965 1.00 59.59 88 GLN A N 1
ATOM 621 C CA . GLN A 1 88 ? 25.340 -16.950 -2.157 1.00 59.59 88 GLN A CA 1
ATOM 622 C C . GLN A 1 88 ? 24.195 -17.517 -3.022 1.00 59.59 88 GLN A C 1
ATOM 624 O O . GLN A 1 88 ? 23.098 -16.961 -3.099 1.00 59.59 88 GLN A O 1
ATOM 629 N N . GLY A 1 89 ? 24.488 -18.576 -3.778 1.00 65.75 89 GLY A N 1
ATOM 630 C CA . GLY A 1 89 ? 23.499 -19.308 -4.561 1.00 65.75 89 GLY A CA 1
ATOM 631 C C . GLY A 1 89 ? 23.115 -20.609 -3.862 1.00 65.75 89 GLY A C 1
ATOM 632 O O . GLY A 1 89 ? 23.957 -21.234 -3.228 1.00 65.75 89 GLY A O 1
ATOM 633 N N . VAL A 1 90 ? 21.856 -21.026 -3.969 1.00 79.25 90 VAL A N 1
ATOM 634 C CA . VAL A 1 90 ? 21.439 -22.391 -3.597 1.00 79.25 90 VAL A CA 1
ATOM 635 C C . VAL A 1 90 ? 21.717 -23.302 -4.789 1.00 79.25 90 VAL A C 1
ATOM 637 O O . VAL A 1 90 ? 21.453 -22.868 -5.902 1.00 79.25 90 VAL A O 1
ATOM 640 N N . GLY A 1 91 ? 22.186 -24.535 -4.576 1.00 82.81 91 GLY A N 1
ATOM 641 C CA . GLY A 1 91 ? 22.368 -25.559 -5.619 1.00 82.81 91 GLY A CA 1
ATOM 642 C C . GLY A 1 91 ? 23.740 -25.557 -6.308 1.00 82.81 91 GLY A C 1
ATOM 643 O O . GLY A 1 91 ? 24.616 -24.764 -5.980 1.00 82.81 91 GLY A O 1
ATOM 644 N N . ASP A 1 92 ? 23.920 -26.474 -7.258 1.00 82.31 92 ASP A N 1
ATOM 645 C CA . ASP A 1 92 ? 25.171 -26.725 -7.979 1.00 82.31 92 ASP A CA 1
ATOM 646 C C . ASP A 1 92 ? 24.926 -26.635 -9.490 1.00 82.31 92 ASP A C 1
ATOM 648 O O . ASP A 1 92 ? 24.221 -27.455 -10.076 1.00 82.31 92 ASP A O 1
ATOM 652 N N . VAL A 1 93 ? 25.518 -25.618 -10.124 1.00 83.31 93 VAL A N 1
ATOM 653 C CA . VAL A 1 93 ? 25.391 -25.370 -11.571 1.00 83.31 93 VAL A CA 1
ATOM 654 C C . VAL A 1 93 ? 26.008 -26.481 -12.428 1.00 83.31 93 VAL A C 1
ATOM 656 O O . VAL A 1 93 ? 25.724 -26.536 -13.619 1.00 83.31 93 VAL A O 1
ATOM 659 N N . THR A 1 94 ? 26.857 -27.333 -11.849 1.00 87.44 94 THR A N 1
ATOM 660 C CA . THR A 1 94 ? 27.600 -28.388 -12.556 1.00 87.44 94 THR A CA 1
ATOM 661 C C . THR A 1 94 ? 26.996 -29.784 -12.398 1.00 87.44 94 THR A C 1
ATOM 663 O O . THR A 1 94 ? 27.480 -30.734 -13.011 1.00 87.44 94 THR A O 1
ATOM 666 N N . SER A 1 95 ? 25.943 -29.929 -11.588 1.00 87.88 95 SER A N 1
ATOM 667 C CA . SER A 1 95 ? 25.379 -31.230 -11.228 1.00 87.88 95 SER A CA 1
ATOM 668 C C . SER A 1 95 ? 24.092 -31.544 -11.985 1.00 87.88 95 SER A C 1
ATOM 670 O O . SER A 1 95 ? 23.119 -30.797 -11.920 1.00 87.88 95 SER A O 1
ATOM 672 N N . GLU A 1 96 ? 24.051 -32.724 -12.604 1.00 87.19 96 GLU A N 1
ATOM 673 C CA . GLU A 1 96 ? 22.868 -33.296 -13.271 1.00 87.19 96 GLU A CA 1
ATOM 674 C C . GLU A 1 96 ? 21.940 -34.062 -12.302 1.00 87.19 96 GLU A C 1
ATOM 676 O O . GLU A 1 96 ? 20.950 -34.678 -12.705 1.00 87.19 96 GLU A O 1
ATOM 681 N N . ALA A 1 97 ? 22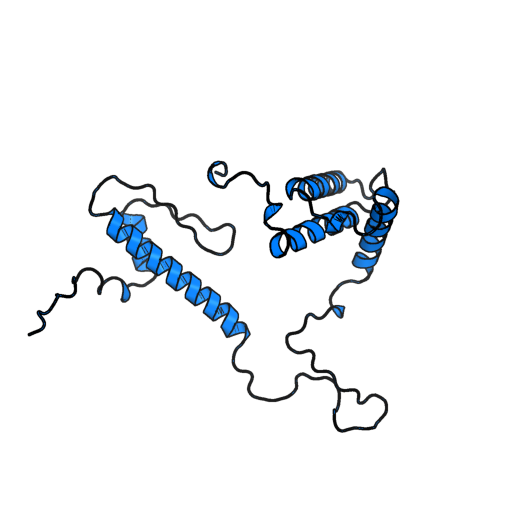.255 -34.080 -11.002 1.00 88.06 97 ALA A N 1
ATOM 682 C CA . ALA A 1 97 ? 21.458 -34.802 -10.017 1.00 88.06 97 ALA A CA 1
ATOM 683 C C . ALA A 1 97 ? 20.093 -34.127 -9.789 1.00 88.06 97 ALA A C 1
ATOM 685 O O . ALA A 1 97 ? 19.984 -32.915 -9.619 1.00 88.06 97 ALA A O 1
ATOM 686 N N . ARG A 1 98 ? 19.012 -34.911 -9.691 1.00 82.94 98 ARG A N 1
ATOM 687 C CA . ARG A 1 98 ? 17.683 -34.368 -9.365 1.00 82.94 98 ARG A CA 1
ATOM 688 C C . ARG A 1 98 ? 17.723 -33.626 -8.019 1.00 82.94 98 ARG A C 1
ATOM 690 O O . ARG A 1 98 ? 17.985 -34.237 -6.990 1.00 82.94 98 ARG A O 1
ATOM 697 N N . GLY A 1 99 ? 17.395 -32.332 -8.031 1.00 84.56 99 GLY A N 1
ATOM 698 C CA . GLY A 1 99 ? 17.404 -31.467 -6.842 1.00 84.56 99 GLY A CA 1
ATOM 699 C C . GLY A 1 99 ? 18.637 -30.563 -6.708 1.00 84.56 99 GLY A C 1
ATOM 700 O O . GLY A 1 99 ? 18.651 -29.721 -5.818 1.00 84.56 99 GLY A O 1
ATOM 701 N N . SER A 1 100 ? 19.623 -30.659 -7.607 1.00 84.19 100 SER A N 1
ATOM 702 C CA . SER A 1 100 ? 20.820 -29.798 -7.628 1.00 84.19 100 SER A CA 1
ATOM 703 C C . SER A 1 100 ? 20.578 -28.373 -8.147 1.00 84.19 100 SER A C 1
ATOM 705 O O . SER A 1 100 ? 21.523 -27.598 -8.258 1.00 84.19 100 SER A O 1
ATOM 707 N N . GLY A 1 101 ? 19.337 -28.011 -8.491 1.00 83.50 101 GLY A N 1
ATOM 708 C CA . GLY A 1 101 ? 19.026 -26.798 -9.246 1.00 83.50 101 GLY A CA 1
ATOM 709 C C . GLY A 1 101 ? 19.615 -25.523 -8.637 1.00 83.50 101 GLY A C 1
ATOM 710 O O . GLY A 1 101 ? 19.187 -25.086 -7.571 1.00 83.50 101 GLY A O 1
ATOM 711 N N . ALA A 1 102 ? 20.554 -24.903 -9.355 1.00 87.88 102 ALA A N 1
ATOM 712 C CA . ALA A 1 102 ? 21.230 -23.701 -8.893 1.00 87.88 102 ALA A CA 1
ATOM 713 C C . ALA A 1 102 ? 20.384 -22.419 -9.051 1.00 87.88 102 ALA A C 1
ATOM 715 O O . ALA A 1 102 ? 19.698 -22.227 -10.064 1.00 87.88 102 ALA A O 1
ATOM 716 N N . ARG A 1 103 ? 20.441 -21.508 -8.073 1.00 82.38 103 ARG A N 1
ATOM 717 C CA . ARG A 1 103 ? 19.788 -20.186 -8.079 1.00 82.38 103 ARG A CA 1
ATOM 718 C C . ARG A 1 103 ? 20.636 -19.153 -7.347 1.00 82.38 103 ARG A C 1
ATOM 720 O O . ARG A 1 103 ? 20.961 -19.344 -6.183 1.00 82.38 103 ARG A O 1
ATOM 727 N N . PHE A 1 104 ? 20.908 -18.022 -7.996 1.00 85.94 104 PHE A N 1
ATOM 728 C CA . PHE A 1 104 ? 21.589 -16.869 -7.398 1.00 85.94 104 PHE A CA 1
ATOM 729 C C . PHE A 1 104 ? 20.562 -15.792 -7.033 1.00 85.94 104 PHE A C 1
ATOM 731 O O . PHE A 1 104 ? 20.064 -15.076 -7.911 1.00 85.94 104 PHE A O 1
ATOM 738 N N . ASN A 1 105 ? 20.220 -15.708 -5.745 1.00 82.81 105 ASN A N 1
ATOM 739 C CA . ASN A 1 105 ? 19.183 -14.802 -5.236 1.00 82.81 105 ASN A CA 1
ATOM 740 C C . ASN A 1 105 ? 19.740 -13.602 -4.455 1.00 82.81 105 ASN A C 1
ATOM 742 O O . ASN A 1 105 ? 18.967 -12.741 -4.047 1.00 82.81 105 ASN A O 1
ATOM 746 N N . TYR A 1 106 ? 21.062 -13.510 -4.285 1.00 83.25 106 TYR A N 1
ATOM 747 C CA . TYR A 1 106 ? 21.699 -12.372 -3.625 1.00 83.25 106 TYR A CA 1
ATOM 748 C C . TYR A 1 106 ? 21.280 -11.034 -4.253 1.00 83.25 106 TYR A C 1
ATOM 750 O O . TYR A 1 106 ? 21.275 -10.892 -5.477 1.00 83.25 106 TYR A O 1
ATOM 758 N N . GLY A 1 107 ? 20.911 -10.071 -3.405 1.00 82.25 107 GLY A N 1
ATOM 759 C CA . GLY A 1 107 ? 20.480 -8.732 -3.815 1.00 82.25 107 GLY A CA 1
ATOM 760 C C . GLY A 1 107 ? 19.084 -8.652 -4.449 1.00 82.25 107 GLY A C 1
ATOM 761 O O . GLY A 1 107 ? 18.687 -7.571 -4.875 1.00 82.25 107 GLY A O 1
ATOM 762 N N . LYS A 1 108 ? 18.329 -9.758 -4.527 1.00 86.44 108 LYS A N 1
ATOM 763 C CA . LYS A 1 108 ? 16.950 -9.765 -5.044 1.00 86.44 108 LYS A CA 1
ATOM 764 C C . LYS A 1 108 ? 15.942 -9.761 -3.890 1.00 86.44 108 LYS A C 1
ATOM 766 O O . LYS A 1 108 ? 16.219 -10.376 -2.861 1.00 86.44 108 LYS A O 1
ATOM 771 N N . PRO A 1 109 ? 14.764 -9.129 -4.050 1.00 87.06 109 PRO A N 1
ATOM 772 C CA . PRO A 1 109 ? 13.694 -9.230 -3.064 1.00 87.06 109 PRO A CA 1
ATOM 773 C C . PRO A 1 109 ? 13.291 -10.687 -2.809 1.00 87.06 109 PRO A C 1
ATOM 775 O O . PRO A 1 109 ? 13.018 -11.435 -3.752 1.00 87.06 109 PRO A O 1
ATOM 778 N N . ASP A 1 110 ? 13.224 -11.075 -1.537 1.00 87.06 110 ASP A N 1
ATOM 779 C CA . ASP A 1 110 ? 12.735 -12.388 -1.122 1.00 87.06 110 ASP A CA 1
ATOM 780 C C . ASP A 1 110 ? 11.237 -12.318 -0.802 1.00 87.06 110 ASP A C 1
ATOM 782 O O . ASP A 1 110 ? 10.817 -11.978 0.305 1.00 87.06 110 ASP A O 1
ATOM 786 N N . TYR A 1 111 ? 10.413 -12.646 -1.797 1.00 85.25 111 TYR A N 1
ATOM 787 C CA . TYR A 1 111 ? 8.957 -12.655 -1.649 1.00 85.25 111 TYR A CA 1
ATOM 788 C C . TYR A 1 111 ? 8.445 -13.720 -0.668 1.00 85.25 111 TYR A C 1
ATOM 790 O O . TYR A 1 111 ? 7.295 -13.626 -0.245 1.00 85.25 111 TYR A O 1
ATOM 798 N N . SER A 1 112 ? 9.262 -14.711 -0.281 1.00 87.94 112 SER A N 1
ATOM 799 C CA . SER A 1 112 ? 8.858 -15.731 0.699 1.00 87.94 112 SER A CA 1
ATOM 800 C C . SER A 1 112 ? 8.710 -15.172 2.116 1.00 87.94 112 SER A C 1
ATOM 802 O O . SER A 1 112 ? 7.995 -15.748 2.933 1.00 87.94 112 SER A O 1
ATOM 804 N N . LEU A 1 113 ? 9.326 -14.018 2.389 1.00 88.12 113 LEU A N 1
ATOM 805 C CA . LEU A 1 113 ? 9.211 -13.311 3.664 1.00 88.12 113 LEU A CA 1
ATOM 806 C C . LEU A 1 113 ? 7.874 -12.580 3.824 1.00 88.12 113 LEU A C 1
ATOM 808 O O . LEU A 1 113 ? 7.562 -12.099 4.912 1.00 88.12 113 LEU A O 1
ATOM 812 N N . ILE A 1 114 ? 7.083 -12.474 2.755 1.00 88.94 114 ILE A N 1
ATOM 813 C CA . ILE A 1 114 ? 5.780 -11.821 2.797 1.00 88.94 114 ILE A CA 1
ATOM 814 C C . ILE A 1 114 ? 4.741 -12.834 3.290 1.00 88.94 114 ILE A C 1
ATOM 816 O O . ILE A 1 114 ? 4.567 -13.878 2.653 1.00 88.94 114 ILE A O 1
ATOM 820 N N . PRO A 1 115 ? 3.994 -12.539 4.370 1.00 87.25 115 PRO A N 1
ATOM 821 C CA . PRO A 1 115 ? 2.880 -13.378 4.794 1.00 87.25 115 PRO A CA 1
ATOM 822 C C . PRO A 1 115 ? 1.820 -13.460 3.687 1.00 87.25 115 PRO A C 1
ATOM 824 O O . PRO A 1 115 ? 1.018 -12.551 3.502 1.00 87.25 115 PRO A O 1
ATOM 827 N N . LEU A 1 116 ? 1.799 -14.555 2.922 1.00 87.81 116 LEU A N 1
ATOM 828 C CA . LEU A 1 116 ? 0.919 -14.682 1.749 1.00 87.81 116 LEU A CA 1
ATOM 829 C C . LEU A 1 116 ? -0.575 -14.602 2.099 1.00 87.81 116 LEU A C 1
ATOM 831 O O . LEU A 1 116 ? -1.393 -14.270 1.243 1.00 87.81 116 LEU A O 1
ATOM 835 N N . THR A 1 117 ? -0.937 -14.882 3.351 1.00 85.25 117 THR A N 1
ATOM 836 C CA . THR A 1 117 ? -2.306 -14.735 3.855 1.00 85.25 117 THR A CA 1
ATOM 837 C C . THR A 1 117 ? -2.807 -13.297 3.750 1.00 85.25 117 THR A C 1
ATOM 839 O O . THR A 1 117 ? -3.959 -13.099 3.377 1.00 85.25 117 THR A O 1
ATOM 842 N N . THR A 1 118 ? -1.954 -12.293 3.982 1.00 83.88 118 THR A N 1
ATOM 843 C CA . THR A 1 118 ? -2.357 -10.885 3.841 1.00 83.88 118 THR A CA 1
ATOM 844 C C . THR A 1 118 ? -2.556 -10.508 2.372 1.00 83.88 118 THR A C 1
ATOM 846 O O . THR A 1 118 ? -3.474 -9.758 2.052 1.00 83.88 118 THR A O 1
ATOM 849 N N . LEU A 1 119 ? -1.785 -11.108 1.455 1.00 90.88 119 LEU A N 1
ATOM 850 C CA . LEU A 1 119 ? -1.944 -10.900 0.010 1.00 90.88 119 LEU A CA 1
ATOM 851 C C . LEU A 1 119 ? -3.269 -11.450 -0.528 1.00 90.88 119 LEU A C 1
ATOM 853 O O . LEU A 1 119 ? -3.831 -10.883 -1.464 1.00 90.88 119 LEU A O 1
ATOM 857 N N . ALA A 1 120 ? -3.766 -12.555 0.034 1.00 94.00 120 ALA A N 1
ATOM 858 C CA . ALA A 1 120 ? -5.030 -13.148 -0.393 1.00 94.00 120 ALA A CA 1
ATOM 859 C C . ALA A 1 120 ? -6.217 -12.211 -0.116 1.00 94.00 120 ALA A C 1
ATOM 861 O O . ALA A 1 120 ? -7.093 -12.056 -0.969 1.00 94.00 120 ALA A O 1
ATOM 862 N N . ASP A 1 121 ? -6.223 -11.547 1.040 1.00 94.81 121 ASP A N 1
ATOM 863 C CA . ASP A 1 121 ? -7.274 -10.599 1.416 1.00 94.81 121 ASP A CA 1
ATOM 864 C C . ASP A 1 121 ? -7.260 -9.364 0.509 1.00 94.81 121 ASP A C 1
ATOM 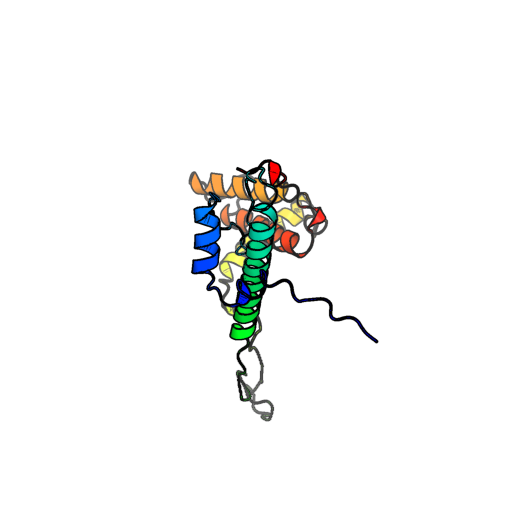866 O O . ASP A 1 121 ? -8.305 -8.950 0.003 1.00 94.81 121 ASP A O 1
ATOM 870 N N . GLU A 1 122 ? -6.073 -8.829 0.223 1.00 95.62 122 GLU A N 1
ATOM 871 C CA . GLU A 1 122 ? -5.901 -7.743 -0.740 1.00 95.62 122 GLU A CA 1
ATOM 872 C C . GLU A 1 122 ? -6.358 -8.142 -2.147 1.00 95.62 122 GLU A C 1
ATOM 874 O O . GLU A 1 122 ? -7.048 -7.380 -2.821 1.00 95.62 122 GLU A O 1
ATOM 879 N N . ALA A 1 123 ? -6.029 -9.355 -2.600 1.00 96.75 123 ALA A N 1
ATOM 880 C CA . ALA A 1 123 ? -6.461 -9.850 -3.903 1.00 96.75 123 ALA A CA 1
ATOM 881 C C . ALA A 1 123 ? -7.995 -9.899 -4.025 1.00 96.75 123 ALA A C 1
ATOM 883 O O . ALA A 1 123 ? -8.527 -9.605 -5.098 1.00 96.75 123 ALA A O 1
ATOM 884 N N . ARG A 1 124 ? -8.717 -10.203 -2.935 1.00 97.50 124 ARG A N 1
ATOM 885 C CA . ARG A 1 124 ? -10.189 -10.123 -2.905 1.00 97.50 124 ARG A CA 1
ATOM 886 C C . ARG A 1 124 ? -10.686 -8.685 -3.028 1.00 97.50 124 ARG A C 1
ATOM 888 O O . ARG A 1 124 ? -11.628 -8.447 -3.778 1.00 97.50 124 ARG A O 1
ATOM 895 N N . VAL A 1 125 ? -10.034 -7.723 -2.374 1.00 97.62 125 VAL A N 1
ATOM 896 C CA . VAL A 1 125 ? -10.363 -6.294 -2.526 1.00 97.62 125 VAL A CA 1
ATOM 897 C C . VAL A 1 125 ? -10.094 -5.811 -3.955 1.00 97.62 125 VAL A C 1
ATOM 899 O O . VAL A 1 125 ? -10.918 -5.109 -4.541 1.00 97.62 125 VAL A O 1
ATOM 902 N N . TRP A 1 126 ? -8.992 -6.235 -4.576 1.00 97.88 126 TRP A N 1
ATOM 903 C CA . TRP A 1 126 ? -8.721 -5.943 -5.986 1.00 97.88 126 TRP A CA 1
ATOM 904 C C . TRP A 1 126 ? -9.754 -6.568 -6.926 1.00 97.88 126 TRP A C 1
ATOM 906 O O . TRP A 1 126 ? -10.152 -5.929 -7.902 1.00 97.88 126 TRP A O 1
ATOM 916 N N . ALA A 1 127 ? -10.209 -7.791 -6.641 1.00 98.00 127 ALA A N 1
ATOM 917 C CA . ALA A 1 127 ? -11.284 -8.437 -7.390 1.00 98.00 127 ALA A CA 1
ATOM 918 C C . ALA A 1 127 ? -12.604 -7.661 -7.257 1.00 98.00 127 ALA A C 1
ATOM 920 O O . ALA A 1 127 ? -13.234 -7.372 -8.273 1.00 98.00 127 ALA A O 1
ATOM 921 N N . TYR A 1 128 ? -12.950 -7.221 -6.045 1.00 98.12 128 TYR A N 1
ATOM 922 C CA . TYR A 1 128 ? -14.093 -6.341 -5.802 1.00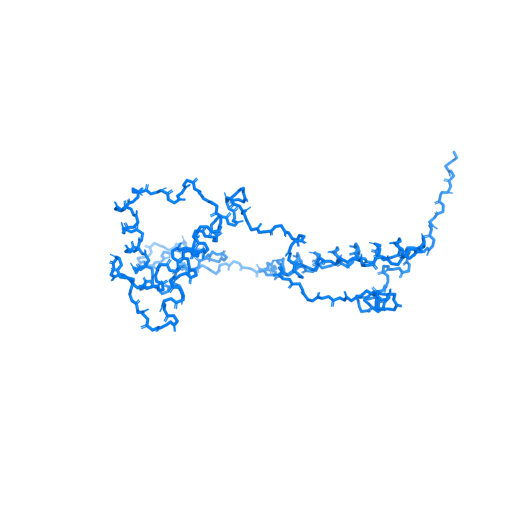 98.12 128 TYR A CA 1
ATOM 923 C C . TYR A 1 128 ? -13.990 -5.034 -6.607 1.00 98.12 128 TYR A C 1
ATOM 925 O O . TYR A 1 128 ? -14.910 -4.652 -7.332 1.00 98.12 128 TYR A O 1
ATOM 933 N N . GLY A 1 129 ? -12.829 -4.372 -6.573 1.00 96.81 129 GLY A N 1
ATOM 934 C CA . GLY A 1 129 ? -12.574 -3.164 -7.361 1.00 96.81 129 GLY A CA 1
ATOM 935 C C . GLY A 1 129 ? -12.660 -3.398 -8.873 1.00 96.81 129 GLY A C 1
ATOM 936 O O . GLY A 1 129 ? -13.169 -2.543 -9.598 1.00 96.81 129 GLY A O 1
ATOM 937 N N . LYS A 1 130 ? -12.214 -4.564 -9.357 1.00 97.94 130 LYS A N 1
ATOM 938 C CA . LYS A 1 130 ? -12.362 -4.979 -10.759 1.00 97.94 130 LYS A CA 1
ATOM 939 C C . LYS A 1 130 ? -13.832 -5.126 -11.147 1.00 97.94 130 LYS A C 1
ATOM 941 O O . LYS A 1 130 ? -14.190 -4.712 -12.245 1.00 97.94 130 LYS A O 1
ATOM 946 N N . GLU A 1 131 ? -14.661 -5.726 -10.301 1.00 97.31 131 GLU A N 1
ATOM 947 C CA . GLU A 1 131 ? -16.098 -5.865 -10.563 1.00 97.31 131 GLU A CA 1
ATOM 948 C C . GLU A 1 131 ? -16.789 -4.497 -10.592 1.00 97.31 131 GLU A C 1
ATOM 950 O O . GLU A 1 131 ? -17.576 -4.227 -11.498 1.00 97.31 131 GLU A O 1
ATOM 955 N N . LYS A 1 132 ? -16.426 -3.602 -9.665 1.00 96.94 132 LYS A N 1
ATOM 956 C CA . LYS A 1 132 ? -17.018 -2.262 -9.544 1.00 96.94 132 LYS A CA 1
ATOM 957 C C . LYS A 1 132 ? -16.568 -1.276 -10.632 1.00 96.94 132 LYS A C 1
ATOM 959 O O . LYS A 1 132 ? -17.374 -0.471 -11.091 1.00 96.94 132 LYS A O 1
ATOM 964 N N . TYR A 1 133 ? -15.298 -1.310 -11.044 1.00 96.38 133 TYR A N 1
ATOM 965 C CA . TYR A 1 133 ? -14.690 -0.271 -11.895 1.00 96.38 133 TYR A CA 1
ATOM 966 C C . TYR A 1 133 ? -14.008 -0.788 -13.171 1.00 96.38 133 TYR A C 1
ATOM 968 O O . TYR A 1 133 ? -13.387 0.001 -13.883 1.00 96.38 133 TYR A O 1
ATOM 976 N N . ALA A 1 134 ? -14.131 -2.080 -13.480 1.00 96.88 134 ALA A N 1
ATOM 977 C CA . ALA A 1 134 ? -13.346 -2.815 -14.475 1.00 96.88 134 ALA A CA 1
ATOM 978 C C . ALA A 1 134 ? -11.876 -3.058 -14.076 1.00 96.88 134 ALA A C 1
ATOM 980 O O . ALA A 1 134 ? -11.279 -2.383 -13.233 1.00 96.88 134 ALA A O 1
ATOM 981 N N . ALA A 1 135 ? -11.275 -4.070 -14.706 1.00 96.94 135 ALA A N 1
ATOM 982 C CA . ALA A 1 135 ? -9.874 -4.418 -14.487 1.00 96.94 135 ALA A CA 1
ATOM 983 C C . ALA A 1 135 ? -8.950 -3.247 -14.856 1.00 96.94 135 ALA A C 1
ATOM 985 O O . ALA A 1 135 ? -9.201 -2.535 -15.827 1.00 96.94 135 ALA A O 1
ATOM 986 N N . TRP A 1 136 ? -7.860 -3.088 -14.099 1.00 96.69 136 TRP A N 1
ATOM 987 C CA . TRP A 1 136 ? -6.821 -2.074 -14.334 1.00 96.69 136 TRP A CA 1
ATOM 988 C C . TRP A 1 136 ? -7.294 -0.618 -14.263 1.00 96.69 136 TRP A C 1
ATOM 990 O O . TRP A 1 136 ? -6.556 0.274 -14.666 1.00 96.69 136 TRP A O 1
ATOM 1000 N N . ASN A 1 137 ? -8.486 -0.334 -13.726 1.00 97.69 137 ASN A N 1
ATOM 1001 C CA . ASN A 1 137 ? -8.956 1.047 -13.621 1.00 97.69 137 ASN A CA 1
ATOM 1002 C C . ASN A 1 137 ? -8.015 1.934 -12.792 1.00 97.69 137 ASN A C 1
ATOM 1004 O O . ASN A 1 137 ? -7.772 3.076 -13.166 1.00 97.69 137 ASN A O 1
ATOM 1008 N N . TRP A 1 138 ? -7.437 1.385 -11.720 1.00 95.88 138 TRP A N 1
ATOM 1009 C CA . TRP A 1 138 ? -6.430 2.068 -10.907 1.00 95.88 138 TRP A CA 1
ATOM 1010 C C . TRP A 1 138 ? -5.176 2.446 -11.713 1.00 95.88 138 TRP A C 1
ATOM 1012 O O . TRP A 1 138 ? -4.573 3.478 -11.459 1.00 95.88 138 TRP A O 1
ATOM 1022 N N . ALA A 1 139 ? -4.800 1.669 -12.732 1.00 96.75 139 ALA A N 1
ATOM 1023 C CA . ALA A 1 139 ? -3.565 1.889 -13.487 1.00 96.75 139 ALA A CA 1
ATOM 1024 C C . ALA A 1 139 ? -3.609 3.139 -14.381 1.00 96.75 139 ALA A C 1
ATOM 1026 O O . ALA A 1 139 ? -2.582 3.548 -14.911 1.00 96.75 139 ALA A O 1
ATOM 1027 N N . LYS A 1 140 ? -4.784 3.763 -14.538 1.00 96.94 140 LYS A N 1
ATOM 1028 C CA . LYS A 1 140 ? -4.944 5.039 -15.249 1.00 96.94 140 LYS A CA 1
ATOM 1029 C C . LYS A 1 140 ? -4.366 6.231 -14.477 1.00 96.94 140 LYS A C 1
ATOM 1031 O O . LYS A 1 140 ? -4.278 7.313 -15.046 1.00 96.94 140 LYS A O 1
ATOM 1036 N N . GLY A 1 141 ? -4.007 6.041 -13.206 1.00 96.25 141 GLY A N 1
ATOM 1037 C CA . GLY A 1 141 ? -3.613 7.125 -12.318 1.00 96.25 141 GLY A CA 1
ATOM 1038 C C . GLY A 1 141 ? -4.817 7.911 -11.797 1.00 96.25 141 GLY A C 1
ATOM 1039 O O . GLY A 1 141 ? -5.920 7.877 -12.345 1.00 96.25 141 GLY A O 1
ATOM 1040 N N . MET A 1 142 ? -4.608 8.591 -10.676 1.00 97.62 142 MET A N 1
ATOM 1041 C CA . MET A 1 142 ? -5.559 9.512 -10.053 1.00 97.62 142 MET A CA 1
ATOM 1042 C C . MET A 1 142 ? -4.798 10.454 -9.117 1.00 97.62 142 MET A C 1
ATOM 1044 O O . MET A 1 142 ? -3.645 10.183 -8.782 1.00 97.62 142 MET A O 1
ATOM 1048 N N . ALA A 1 143 ? -5.437 11.541 -8.689 1.00 98.12 143 ALA A N 1
ATOM 1049 C CA . ALA A 1 143 ? -4.859 12.448 -7.703 1.00 98.12 143 ALA A CA 1
ATOM 1050 C C . ALA A 1 143 ? -4.528 11.691 -6.399 1.00 98.12 143 ALA A C 1
ATOM 1052 O O . ALA A 1 143 ? -5.344 10.882 -5.950 1.00 98.12 143 ALA A O 1
ATOM 1053 N N . TRP A 1 144 ? -3.345 11.901 -5.812 1.00 97.94 144 TRP A N 1
ATOM 1054 C CA . TRP A 1 144 ? -2.851 11.141 -4.651 1.00 97.94 144 TRP A CA 1
ATOM 1055 C C . TRP A 1 144 ? -3.759 11.267 -3.423 1.00 97.94 144 TRP A C 1
ATOM 1057 O O . TRP A 1 144 ? -3.896 10.318 -2.644 1.00 97.94 144 TRP A O 1
ATOM 1067 N N . SER A 1 145 ? -4.440 12.399 -3.276 1.00 97.75 145 SER A N 1
ATOM 1068 C CA . SER A 1 145 ? -5.438 12.629 -2.237 1.00 97.75 145 SER A CA 1
ATOM 1069 C C . SER A 1 145 ? -6.578 11.605 -2.254 1.00 97.75 145 SER A C 1
ATOM 1071 O O . SER A 1 145 ? -7.132 11.302 -1.198 1.00 97.75 145 SER A O 1
ATOM 1073 N N . ILE A 1 146 ? -6.912 11.017 -3.408 1.00 98.19 146 ILE A N 1
ATOM 1074 C CA . ILE A 1 146 ? -8.020 10.063 -3.552 1.00 98.19 146 ILE A CA 1
ATOM 1075 C C . ILE A 1 146 ? -7.734 8.741 -2.818 1.00 98.19 146 ILE A C 1
ATOM 1077 O O . ILE A 1 146 ? -8.491 8.411 -1.894 1.00 98.19 146 ILE A O 1
ATOM 1081 N N . PRO A 1 147 ? -6.674 7.972 -3.156 1.00 98.25 147 PRO A N 1
ATOM 1082 C CA . PRO A 1 147 ? -6.337 6.761 -2.414 1.00 98.25 147 PRO A CA 1
ATOM 1083 C C . PRO A 1 147 ? -5.927 7.074 -0.972 1.00 98.25 147 PRO A C 1
ATOM 1085 O O . PRO A 1 147 ? -6.241 6.287 -0.081 1.00 98.25 147 PRO A O 1
ATOM 1088 N N . PHE A 1 148 ? -5.320 8.237 -0.699 1.00 98.44 148 PHE A N 1
ATOM 1089 C CA . PHE A 1 148 ? -5.030 8.669 0.672 1.00 98.44 148 PHE A CA 1
ATOM 1090 C C . PHE A 1 148 ? -6.304 8.828 1.510 1.00 98.44 148 PHE A C 1
ATOM 1092 O O . PHE A 1 148 ? -6.427 8.227 2.574 1.00 98.44 148 PHE A O 1
ATOM 1099 N N . ALA A 1 149 ? -7.295 9.575 1.023 1.00 98.50 149 ALA A N 1
ATOM 1100 C CA . ALA A 1 149 ? -8.551 9.762 1.738 1.00 98.50 149 ALA A CA 1
ATOM 1101 C C . ALA A 1 149 ? -9.310 8.437 1.909 1.00 98.50 149 ALA A C 1
ATOM 1103 O O . ALA A 1 149 ? -9.931 8.215 2.949 1.00 98.50 149 ALA A O 1
ATOM 1104 N N . CYS A 1 150 ? -9.264 7.545 0.911 1.00 98.25 150 CYS A N 1
ATOM 1105 C CA . CYS A 1 150 ? -9.854 6.212 1.028 1.00 98.25 150 CYS A CA 1
ATOM 1106 C C . CYS A 1 150 ? -9.165 5.373 2.106 1.00 98.25 150 CYS A C 1
ATOM 1108 O O . CYS A 1 150 ? -9.846 4.826 2.972 1.00 98.25 150 CYS A O 1
ATOM 1110 N N . LEU A 1 151 ? -7.830 5.334 2.099 1.00 98.62 151 LEU A N 1
ATOM 1111 C CA . LEU A 1 151 ? -7.028 4.680 3.129 1.00 98.62 151 LEU A CA 1
ATOM 1112 C C . LEU A 1 151 ? -7.407 5.189 4.521 1.00 98.62 151 LEU A C 1
ATOM 1114 O O . LEU A 1 151 ? -7.718 4.386 5.396 1.00 98.62 151 LEU A O 1
ATOM 1118 N N . MET A 1 152 ? -7.457 6.510 4.708 1.00 98.62 152 MET A N 1
ATOM 1119 C CA . MET A 1 152 ? -7.769 7.113 6.005 1.00 98.62 152 MET A CA 1
ATOM 1120 C C . MET A 1 152 ? -9.173 6.754 6.504 1.00 98.62 152 MET A C 1
ATOM 1122 O O . MET A 1 152 ? -9.337 6.522 7.697 1.00 98.62 152 MET A O 1
ATOM 1126 N N . ARG A 1 153 ? -10.177 6.637 5.621 1.00 98.75 153 ARG A N 1
ATOM 1127 C CA . ARG A 1 153 ? -11.527 6.190 6.015 1.00 98.75 153 ARG A CA 1
ATOM 1128 C C . ARG A 1 153 ? -11.546 4.740 6.498 1.00 98.75 153 ARG A C 1
ATOM 1130 O O . ARG A 1 153 ? -12.169 4.468 7.519 1.00 98.75 153 ARG A O 1
ATOM 1137 N N . HIS A 1 154 ? -10.847 3.826 5.820 1.00 98.69 154 HIS A N 1
ATOM 1138 C CA . HIS A 1 154 ? -10.773 2.437 6.288 1.00 98.69 154 HIS A CA 1
ATOM 1139 C C . HIS A 1 154 ? -9.973 2.314 7.588 1.00 98.69 154 HIS A C 1
ATOM 1141 O O . HIS A 1 154 ? -10.383 1.569 8.471 1.00 98.69 154 HIS A O 1
ATOM 1147 N N . MET A 1 155 ? -8.885 3.074 7.739 1.00 98.75 155 MET A N 1
ATOM 1148 C CA . MET A 1 155 ? -8.117 3.104 8.988 1.00 98.75 155 MET A CA 1
ATOM 1149 C C . MET A 1 155 ? -8.932 3.681 10.152 1.00 98.75 155 MET A C 1
ATOM 1151 O O . MET A 1 155 ? -8.864 3.147 11.254 1.00 98.75 155 MET A O 1
ATOM 1155 N N . ALA A 1 156 ? -9.729 4.727 9.914 1.00 98.62 156 ALA A N 1
ATOM 1156 C CA . ALA A 1 156 ? -10.603 5.311 10.929 1.00 98.62 156 ALA A CA 1
ATOM 1157 C C . ALA A 1 156 ? -11.715 4.343 11.370 1.00 98.62 156 ALA A C 1
ATOM 1159 O O . ALA A 1 156 ? -11.949 4.206 12.567 1.00 98.62 156 ALA A O 1
ATOM 1160 N N . ALA A 1 157 ? -12.362 3.644 10.430 1.00 98.44 157 ALA A N 1
ATOM 1161 C CA . ALA A 1 157 ? -13.375 2.632 10.741 1.00 98.44 157 ALA A CA 1
ATOM 1162 C C . ALA A 1 157 ? -12.778 1.457 11.534 1.00 98.44 157 ALA A C 1
ATOM 1164 O O . ALA A 1 157 ? -13.302 1.078 12.580 1.00 98.44 157 ALA A O 1
ATOM 1165 N N . TRP A 1 158 ? -11.609 0.966 11.110 1.00 98.62 158 TRP A N 1
ATOM 1166 C CA . TRP A 1 158 ? -10.873 -0.058 11.849 1.00 98.62 158 TRP A CA 1
ATOM 1167 C C . TRP A 1 158 ? -10.516 0.390 13.269 1.00 98.62 158 TRP A C 1
ATOM 1169 O O . TRP A 1 158 ? -10.762 -0.329 14.235 1.00 98.62 158 TRP A O 1
ATOM 1179 N N . GLN A 1 159 ? -10.011 1.617 13.425 1.00 98.31 159 GLN A N 1
ATOM 1180 C CA . GLN A 1 159 ? -9.708 2.186 14.738 1.00 98.31 159 GLN A CA 1
ATOM 1181 C C . GLN A 1 159 ? -10.960 2.343 15.619 1.00 98.31 159 GLN A C 1
ATOM 1183 O O . GLN A 1 159 ? -10.860 2.261 16.843 1.00 98.31 159 GLN A O 1
ATOM 1188 N N . ALA A 1 160 ? -12.133 2.546 15.017 1.00 98.31 160 ALA A N 1
ATOM 1189 C CA . ALA A 1 160 ? -13.416 2.599 15.713 1.00 98.31 160 ALA A CA 1
ATOM 1190 C C . ALA A 1 160 ? -13.964 1.211 16.113 1.00 98.31 160 ALA A C 1
ATOM 1192 O O . ALA A 1 160 ? -14.983 1.141 16.800 1.00 98.31 160 ALA A O 1
ATOM 1193 N N . GLY A 1 161 ? -13.287 0.120 15.736 1.00 98.12 161 GLY A N 1
ATOM 1194 C CA . GLY A 1 161 ? -13.676 -1.257 16.054 1.00 98.12 161 GLY A CA 1
ATOM 1195 C C . GLY A 1 161 ? -14.489 -1.960 14.963 1.00 98.12 161 GLY A C 1
ATOM 1196 O O . GLY A 1 161 ? -15.039 -3.031 15.219 1.00 98.12 161 GLY A O 1
ATOM 1197 N N . GLU A 1 162 ? -14.587 -1.387 13.761 1.00 98.19 162 GLU A N 1
ATOM 1198 C CA . GLU A 1 162 ? -15.191 -2.058 12.606 1.00 98.19 162 GLU A CA 1
ATOM 1199 C C . GLU A 1 162 ? -14.149 -2.936 11.900 1.00 98.19 162 GLU A C 1
ATOM 1201 O O . GLU A 1 162 ? -13.123 -2.456 11.424 1.00 98.19 162 GLU A O 1
ATOM 1206 N N . GLU A 1 163 ? -14.400 -4.242 11.800 1.00 97.94 163 GLU A N 1
ATOM 1207 C CA . GLU A 1 163 ? -13.439 -5.170 11.181 1.00 97.94 163 GLU A CA 1
ATOM 1208 C C . GLU A 1 163 ? -13.568 -5.230 9.653 1.00 97.94 163 GLU A C 1
ATOM 1210 O O . GLU A 1 163 ? -12.572 -5.326 8.930 1.00 97.94 163 GLU A O 1
ATOM 1215 N N . CYS A 1 164 ? -14.799 -5.152 9.143 1.00 98.25 164 CYS A N 1
ATOM 1216 C CA . CYS A 1 164 ? -15.110 -5.310 7.725 1.00 98.25 164 CYS A CA 1
ATOM 1217 C C . CYS A 1 164 ? -15.893 -4.118 7.183 1.00 98.25 164 CYS A C 1
ATOM 1219 O O . CYS A 1 164 ? -16.839 -3.649 7.809 1.00 98.25 164 CYS A O 1
ATOM 1221 N N . ASP A 1 165 ? -15.532 -3.712 5.971 1.00 98.00 165 ASP A N 1
ATOM 1222 C CA . ASP A 1 165 ? -16.205 -2.668 5.217 1.00 98.00 165 ASP A CA 1
ATOM 1223 C C . ASP A 1 165 ? -17.644 -3.080 4.883 1.00 98.00 165 ASP A C 1
ATOM 1225 O O . ASP A 1 165 ? -17.883 -4.156 4.332 1.00 98.00 165 ASP A O 1
ATOM 1229 N N . ALA A 1 166 ? -18.606 -2.214 5.199 1.00 96.81 166 ALA A N 1
ATOM 1230 C CA . ALA A 1 166 ? -20.030 -2.513 5.052 1.00 96.81 166 ALA A CA 1
ATOM 1231 C C . ALA A 1 166 ? -20.481 -2.688 3.590 1.00 96.81 166 ALA A C 1
ATOM 1233 O O . ALA A 1 166 ? -21.483 -3.354 3.339 1.00 96.81 166 ALA A O 1
ATOM 1234 N N . GLU A 1 167 ? -19.770 -2.089 2.629 1.00 96.44 167 GLU A N 1
ATOM 1235 C CA . GLU A 1 167 ? -20.119 -2.166 1.208 1.00 96.44 167 GLU A CA 1
ATOM 1236 C C . GLU A 1 167 ? -19.681 -3.506 0.599 1.00 96.44 167 GLU A C 1
ATOM 1238 O O . GLU A 1 167 ? -20.464 -4.194 -0.053 1.00 96.44 167 GLU A O 1
ATOM 1243 N N . SER A 1 168 ? -18.424 -3.881 0.828 1.00 97.06 168 SER A N 1
ATOM 1244 C CA . SER A 1 168 ? -17.793 -5.062 0.227 1.00 97.06 168 SER A CA 1
ATOM 1245 C C . SER A 1 168 ? -17.865 -6.323 1.091 1.00 97.06 168 SER A C 1
ATOM 1247 O O . SER A 1 168 ? -17.670 -7.425 0.579 1.00 97.06 168 SER A O 1
ATOM 1249 N N . GLY A 1 169 ? -18.084 -6.184 2.401 1.00 97.69 169 GLY A N 1
ATOM 1250 C CA . GLY A 1 169 ? -17.957 -7.272 3.372 1.00 97.69 169 GLY A CA 1
ATOM 1251 C C . GLY A 1 169 ? -16.515 -7.761 3.578 1.00 97.69 169 GLY A C 1
ATOM 1252 O O . GLY A 1 169 ? -16.316 -8.849 4.115 1.00 97.69 169 GLY A O 1
ATOM 1253 N N . LEU A 1 170 ? -15.507 -7.001 3.130 1.00 97.50 170 LEU A N 1
ATOM 1254 C CA . LEU A 1 170 ? -14.086 -7.364 3.205 1.00 97.50 170 LEU A CA 1
ATOM 1255 C C . LEU A 1 170 ? -13.340 -6.569 4.294 1.00 97.50 170 LEU A C 1
ATOM 1257 O O . LEU A 1 170 ? -13.760 -5.460 4.625 1.00 97.50 170 LEU A O 1
ATOM 1261 N N . PRO A 1 171 ? -12.210 -7.076 4.831 1.00 97.69 171 PRO A N 1
ATOM 1262 C CA . PRO A 1 171 ? -11.503 -6.426 5.936 1.00 97.69 171 PRO A CA 1
ATOM 1263 C C . PRO A 1 171 ? -11.041 -4.994 5.629 1.00 97.69 171 PRO A C 1
ATOM 1265 O O . PRO A 1 171 ? -10.433 -4.746 4.583 1.00 97.69 171 PRO A O 1
ATOM 1268 N N . HIS A 1 172 ? -11.225 -4.062 6.571 1.00 98.38 172 HIS A N 1
ATOM 1269 C CA . HIS A 1 172 ? -10.766 -2.671 6.417 1.00 98.38 172 HIS A CA 1
ATOM 1270 C C . HIS A 1 172 ? -9.255 -2.572 6.177 1.00 98.38 172 HIS A C 1
ATOM 1272 O O . HIS A 1 172 ? -8.810 -1.800 5.325 1.00 98.38 172 HIS A O 1
ATOM 1278 N N . LEU A 1 173 ? -8.461 -3.395 6.869 1.00 98.06 173 LEU A N 1
ATOM 1279 C CA . LEU A 1 173 ? -7.008 -3.429 6.687 1.00 98.06 173 LEU A CA 1
ATOM 1280 C C . LEU A 1 173 ? -6.612 -3.839 5.261 1.00 98.06 173 LEU A C 1
ATOM 1282 O O . LEU A 1 173 ? -5.653 -3.297 4.716 1.00 98.06 173 LEU A O 1
ATOM 1286 N N . ALA A 1 174 ? -7.368 -4.734 4.617 1.00 97.62 174 ALA A N 1
ATOM 1287 C CA . ALA A 1 174 ? -7.111 -5.128 3.232 1.00 97.62 174 ALA A CA 1
ATOM 1288 C C . ALA A 1 174 ? -7.365 -3.972 2.252 1.00 97.62 174 ALA A C 1
ATOM 1290 O O . ALA A 1 174 ? -6.558 -3.732 1.350 1.00 97.62 174 ALA A O 1
ATOM 1291 N N . HIS A 1 175 ? -8.434 -3.198 2.467 1.00 98.31 175 HIS A N 1
ATOM 1292 C CA . HIS A 1 175 ? -8.693 -1.972 1.704 1.00 98.31 175 HIS A CA 1
ATOM 1293 C C . HIS A 1 175 ? -7.612 -0.913 1.912 1.00 98.31 175 HIS A C 1
ATOM 1295 O O . HIS A 1 175 ? -7.157 -0.292 0.946 1.00 98.31 175 HIS A O 1
ATOM 1301 N N . ALA A 1 176 ? -7.164 -0.721 3.154 1.00 98.38 176 ALA A N 1
ATOM 1302 C CA . ALA A 1 176 ? -6.078 0.199 3.466 1.00 98.38 176 ALA A CA 1
ATOM 1303 C C . ALA A 1 176 ? -4.775 -0.206 2.753 1.00 98.38 176 ALA A C 1
ATOM 1305 O O . ALA A 1 176 ? -4.155 0.635 2.101 1.00 98.38 176 ALA A O 1
ATOM 1306 N N . MET A 1 177 ? -4.404 -1.492 2.780 1.00 97.81 177 MET A N 1
ATOM 1307 C CA . MET A 1 177 ? -3.223 -2.010 2.076 1.00 97.81 177 MET A CA 1
ATOM 1308 C C . MET A 1 177 ? -3.296 -1.778 0.559 1.00 97.81 177 MET A C 1
ATOM 1310 O O . MET A 1 177 ? -2.323 -1.309 -0.031 1.00 97.81 177 MET A O 1
ATOM 1314 N N . CYS A 1 178 ? -4.452 -2.011 -0.076 1.00 97.62 178 CYS A N 1
ATOM 1315 C CA . CYS A 1 178 ? -4.620 -1.764 -1.514 1.00 97.62 178 CYS A CA 1
ATOM 1316 C C . CYS A 1 178 ? -4.398 -0.286 -1.877 1.00 97.62 178 CYS A C 1
ATOM 1318 O O . CYS A 1 178 ? -3.702 0.021 -2.848 1.00 97.62 178 CYS A O 1
ATOM 1320 N N . ASN A 1 179 ? -4.940 0.637 -1.076 1.00 98.50 179 ASN A N 1
ATOM 1321 C CA . ASN A 1 179 ? -4.737 2.073 -1.275 1.00 98.50 179 ASN A CA 1
ATOM 1322 C C . ASN A 1 179 ? -3.288 2.502 -1.020 1.00 98.50 179 ASN A C 1
ATOM 1324 O O . ASN A 1 179 ? -2.747 3.310 -1.776 1.00 98.50 179 ASN A O 1
ATOM 1328 N N . LEU A 1 180 ? -2.633 1.922 -0.011 1.00 98.25 180 LEU A N 1
ATOM 1329 C CA . LEU A 1 180 ? -1.225 2.187 0.264 1.00 98.25 180 LEU A CA 1
ATOM 1330 C C . LEU A 1 180 ? -0.336 1.726 -0.896 1.00 98.25 180 LEU A C 1
ATOM 1332 O O . LEU A 1 180 ? 0.552 2.465 -1.305 1.00 98.25 180 LEU A O 1
ATOM 1336 N N . ARG A 1 181 ? -0.613 0.559 -1.491 1.00 97.31 181 ARG A N 1
ATOM 1337 C CA . ARG A 1 181 ? 0.111 0.088 -2.684 1.00 97.31 181 ARG A CA 1
ATOM 1338 C C . ARG A 1 181 ? -0.036 1.030 -3.870 1.00 97.31 181 ARG A C 1
ATOM 1340 O O . ARG A 1 181 ? 0.957 1.274 -4.550 1.00 97.31 181 ARG A O 1
ATOM 1347 N N . MET A 1 182 ? -1.239 1.564 -4.110 1.00 98.12 182 MET A N 1
ATOM 1348 C CA . MET A 1 182 ? -1.439 2.582 -5.150 1.00 98.12 182 MET A CA 1
ATOM 1349 C C . MET A 1 182 ? -0.573 3.810 -4.881 1.00 98.12 182 MET A C 1
ATOM 1351 O O . MET A 1 182 ? 0.143 4.241 -5.775 1.00 98.12 182 MET A O 1
ATOM 1355 N N . LEU A 1 183 ? -0.569 4.322 -3.647 1.00 98.25 183 LEU A N 1
ATOM 1356 C CA . LEU A 1 183 ? 0.261 5.465 -3.261 1.00 98.25 183 LEU A CA 1
ATOM 1357 C C . LEU A 1 183 ? 1.762 5.187 -3.418 1.00 98.25 183 LEU A C 1
ATOM 1359 O O . LEU A 1 183 ? 2.471 6.010 -3.988 1.00 98.25 183 LEU A O 1
ATOM 1363 N N . THR A 1 184 ? 2.254 4.028 -2.968 1.00 97.62 184 THR A N 1
ATOM 1364 C CA . THR A 1 184 ? 3.665 3.635 -3.127 1.00 97.62 184 THR A CA 1
ATOM 1365 C C . THR A 1 184 ? 4.064 3.553 -4.600 1.00 97.62 184 THR A C 1
ATOM 1367 O O . THR A 1 184 ? 5.145 4.009 -4.978 1.00 97.62 184 THR A O 1
ATOM 1370 N N . LEU A 1 185 ? 3.187 3.001 -5.442 1.00 97.25 185 LEU A N 1
ATOM 1371 C CA . LEU A 1 185 ? 3.415 2.939 -6.880 1.00 97.25 185 LEU A CA 1
ATOM 1372 C C . LEU A 1 185 ? 3.404 4.339 -7.503 1.00 97.25 185 LEU A C 1
ATOM 1374 O O . LEU A 1 185 ? 4.321 4.678 -8.243 1.00 97.25 185 LEU A O 1
ATOM 1378 N N . TYR A 1 186 ? 2.408 5.170 -7.191 1.00 97.94 186 TYR A N 1
ATOM 1379 C CA . TYR A 1 186 ? 2.306 6.517 -7.753 1.00 97.94 186 TYR A CA 1
ATOM 1380 C C . TYR A 1 186 ? 3.471 7.414 -7.336 1.00 97.94 186 TYR A C 1
ATOM 1382 O O . TYR A 1 186 ? 4.004 8.131 -8.177 1.00 97.94 186 TYR A O 1
ATOM 1390 N N . ALA A 1 187 ? 3.956 7.298 -6.097 1.00 95.62 187 ALA A N 1
ATOM 1391 C CA . ALA A 1 187 ? 5.146 8.015 -5.638 1.00 95.62 187 ALA A CA 1
ATOM 1392 C C . ALA A 1 187 ? 6.387 7.746 -6.506 1.00 95.62 187 ALA A C 1
ATOM 1394 O O . ALA A 1 187 ? 7.244 8.618 -6.664 1.00 95.62 187 ALA A O 1
ATOM 1395 N N . THR A 1 188 ? 6.464 6.556 -7.104 1.00 94.62 188 THR A N 1
ATOM 1396 C CA . THR A 1 188 ? 7.585 6.153 -7.958 1.00 94.62 188 THR A CA 1
ATOM 1397 C C . THR A 1 188 ? 7.308 6.395 -9.444 1.00 94.62 188 THR A C 1
ATOM 1399 O O . THR A 1 188 ? 8.217 6.760 -10.185 1.00 94.62 188 THR A O 1
ATOM 1402 N N . ASN A 1 189 ? 6.068 6.190 -9.894 1.00 94.88 189 ASN A N 1
ATOM 1403 C CA . ASN A 1 189 ? 5.735 6.033 -11.313 1.00 94.88 189 ASN A CA 1
ATOM 1404 C C . ASN A 1 189 ? 4.667 7.008 -11.840 1.00 94.88 189 ASN A C 1
ATOM 1406 O O . ASN A 1 189 ? 4.368 6.952 -13.029 1.00 94.88 189 ASN A O 1
ATOM 1410 N N . TYR A 1 190 ? 4.073 7.849 -10.988 1.00 96.44 190 TYR A N 1
ATOM 1411 C CA . TYR A 1 190 ? 3.001 8.786 -11.349 1.00 96.44 190 TYR A CA 1
ATOM 1412 C C . TYR A 1 190 ? 3.018 10.029 -10.436 1.00 96.44 190 TYR A C 1
ATOM 1414 O O . TYR A 1 190 ? 2.120 10.258 -9.617 1.00 96.44 190 TYR A O 1
ATOM 1422 N N . GLN A 1 191 ? 4.100 10.804 -10.531 1.00 94.88 191 GLN A N 1
ATOM 1423 C CA . GLN A 1 191 ? 4.357 11.988 -9.698 1.00 94.88 191 GLN A CA 1
ATOM 1424 C C . GLN A 1 191 ? 3.508 13.191 -10.110 1.00 94.88 191 GLN A C 1
ATOM 1426 O O . GLN A 1 191 ? 3.181 14.028 -9.278 1.00 94.88 191 GLN A O 1
ATOM 1431 N N . GLU A 1 192 ? 3.086 13.251 -11.372 1.00 95.44 192 GLU A N 1
ATOM 1432 C CA . GLU A 1 192 ? 2.154 14.256 -11.882 1.00 95.44 192 GLU A CA 1
ATOM 1433 C C . GLU A 1 192 ? 0.766 14.188 -11.217 1.00 95.44 192 GLU A C 1
ATOM 1435 O O . GLU A 1 192 ? -0.010 15.136 -11.316 1.00 95.44 192 GLU A O 1
ATOM 1440 N N . GLY A 1 193 ? 0.451 13.079 -10.537 1.00 95.81 193 GLY A N 1
ATOM 1441 C CA . GLY A 1 193 ? -0.756 12.923 -9.729 1.00 95.81 193 GLY A CA 1
ATOM 1442 C C . GLY A 1 193 ? -0.656 13.475 -8.307 1.00 95.81 193 GLY A C 1
ATOM 1443 O O . GLY A 1 193 ? -1.652 13.405 -7.587 1.00 95.81 193 GLY A O 1
ATOM 1444 N N . ASP A 1 194 ? 0.509 13.963 -7.875 1.00 96.38 194 ASP A N 1
ATOM 1445 C CA . ASP A 1 194 ? 0.703 14.490 -6.524 1.00 96.38 194 ASP A CA 1
ATOM 1446 C C . ASP A 1 194 ? 0.001 15.843 -6.357 1.00 96.38 194 ASP A C 1
ATOM 1448 O O . ASP A 1 194 ? 0.458 16.875 -6.843 1.00 96.38 194 ASP A O 1
ATOM 1452 N N . ASP A 1 195 ? -1.131 15.825 -5.660 1.00 95.25 195 ASP A N 1
ATOM 1453 C CA . ASP A 1 195 ? -1.971 16.985 -5.368 1.00 95.25 195 ASP A CA 1
ATOM 1454 C C . ASP A 1 195 ? -1.929 17.377 -3.884 1.00 95.25 195 ASP A C 1
ATOM 1456 O O . ASP A 1 195 ? -2.825 18.063 -3.380 1.00 95.25 195 ASP A O 1
ATOM 1460 N N . ARG A 1 196 ? -0.897 16.936 -3.154 1.00 92.56 196 ARG A N 1
ATOM 1461 C CA . ARG A 1 196 ? -0.698 17.364 -1.768 1.00 92.56 196 ARG A CA 1
ATOM 1462 C C . ARG A 1 196 ? -0.502 18.885 -1.719 1.00 92.56 196 ARG A C 1
ATOM 1464 O O . ARG A 1 196 ? 0.110 19.449 -2.629 1.00 92.56 196 ARG A O 1
ATOM 1471 N N . PRO A 1 197 ? -0.981 19.562 -0.656 1.00 86.31 197 PRO A N 1
ATOM 1472 C CA . PRO A 1 197 ? -0.764 20.993 -0.488 1.00 86.31 197 PRO A CA 1
ATOM 1473 C C . PRO A 1 197 ? 0.714 21.335 -0.647 1.00 86.31 197 PRO A C 1
ATOM 1475 O O . PRO A 1 197 ? 1.575 20.628 -0.105 1.00 86.31 197 PRO A O 1
ATOM 1478 N N . THR A 1 198 ? 0.991 22.410 -1.388 1.00 78.06 198 THR A N 1
ATOM 1479 C CA . THR A 1 198 ? 2.358 22.868 -1.621 1.00 78.06 198 THR A CA 1
ATOM 1480 C C . THR A 1 198 ? 3.062 23.097 -0.290 1.00 78.06 198 THR A C 1
ATOM 1482 O O . THR A 1 198 ? 2.440 23.436 0.722 1.00 78.06 198 THR A O 1
ATOM 1485 N N . LYS A 1 199 ? 4.382 22.890 -0.283 1.00 61.84 199 LYS A N 1
ATOM 1486 C CA . LYS A 1 199 ? 5.208 23.018 0.925 1.00 61.84 199 LYS A CA 1
ATOM 1487 C C . LYS A 1 199 ? 5.019 24.372 1.624 1.00 61.84 199 LYS A C 1
ATOM 1489 O O . LYS A 1 199 ? 5.167 24.430 2.834 1.00 61.84 199 LYS A O 1
ATOM 1494 N N . GLU A 1 200 ? 4.642 25.431 0.898 1.00 68.00 200 GLU A N 1
ATOM 1495 C CA . GLU A 1 200 ? 4.416 26.766 1.474 1.00 68.00 200 GLU A CA 1
ATOM 1496 C C . GLU A 1 200 ? 3.234 26.842 2.458 1.00 68.00 200 GLU A C 1
ATOM 1498 O O . GLU A 1 200 ? 3.133 27.808 3.211 1.00 68.00 200 GLU A O 1
ATOM 1503 N N . LEU A 1 201 ? 2.329 25.857 2.446 1.00 65.75 201 LEU A N 1
ATOM 1504 C CA . LEU A 1 201 ? 1.176 25.781 3.349 1.00 65.75 201 LEU A CA 1
ATOM 1505 C C . LEU A 1 201 ? 1.367 24.763 4.483 1.00 65.75 201 LEU A C 1
ATOM 1507 O O . LEU A 1 201 ? 0.438 24.544 5.263 1.00 65.75 201 LEU A O 1
ATOM 1511 N N . GLN A 1 202 ? 2.537 24.124 4.569 1.00 59.59 202 GLN A N 1
ATOM 1512 C CA . GLN A 1 202 ? 2.874 23.204 5.654 1.00 59.59 202 GLN A CA 1
ATOM 1513 C C . GLN A 1 202 ? 3.696 23.958 6.720 1.00 59.59 202 GLN A C 1
ATOM 1515 O O . GLN A 1 202 ? 4.608 24.692 6.341 1.00 59.59 202 GLN A O 1
ATOM 1520 N N . PRO A 1 203 ? 3.335 23.855 8.015 1.00 56.16 203 PRO A N 1
ATOM 1521 C CA . PRO A 1 203 ? 4.002 24.570 9.107 1.00 56.16 203 PRO A CA 1
ATOM 1522 C C . PRO A 1 203 ? 5.444 24.112 9.351 1.00 56.16 203 PRO A C 1
ATOM 1524 O O . PRO A 1 203 ? 5.763 22.942 9.036 1.00 56.16 203 PRO A O 1
#

pLDDT: mean 73.95, std 22.91, range [29.38, 98.75]

Foldseek 3Di:
DDDDDDDPVVLVVLVPDDLVVLVVLCVVVPQDQDDDPPQQGDGDDPDDPDVPSVVSNVSSVVVVRVVSVVVVVVVVCVVVPDPPDDDPWQFDPPDPDVPRDIDDCPPHDDPVPDPVVLVVLLVLVQVVCCVVPNHCNLVVDAALVVLVVQLVVLVVCVVVVNQADPPSRGGSVSSNVNSVVSNVCCVPPPVVNHPPPPPVPPD

Radius of gyration: 26.65 Å; chains: 1; bounding box: 72×77×36 Å

Sequence (203 aa):
MSHLLGANPSFAILDELTDADLVGALHANAIDTFPSVNGFPELQVSATNVPGIRSVVSACLSIIAERAGAQYRAGANAAHGEVTSASQGVGDVTSEARGSGARFNYGKPDYSLIPLTTLADEARVWAYGKEKYAAWNWAKGMAWSIPFACLMRHMAAWQAGEECDAESGLPHLAHAMCNLRMLTLYATNYQEGDDRPTKELQP

Secondary structure (DSSP, 8-state):
--------TTSTTTTTS-HHHHHHHHHTTT---PPPSSSS--PPP---S-TTHHHHHHHHHHHHHHHHHHHHHHHHHHTT----SS--EES-TT--STT---EE-TTS--GGGS-HHHHHHHHHHHHHHHHHH-TTGGGG---THHHHHHHHHHHHHHHTT--B-TTT-SBHHHHHHHHHHHHHHHHHH-GGG--SPPGGG--